Protein AF-A0A9P1FLP4-F1 (afdb_monomer)

Secondary structure (DSSP, 8-state):
-HHHHHHHHHHHHHHHHHHHHHHHHHHHHHH-TT--HHHHHHHHHHHHHHHHHHHHHHHHHHTS-HHHHHHHHHHHHHHHHHHHHHHHHHHHHHHHHHHHHHHHHTT-TTTHHHHHHHHHHHHHHHHHHHHHHHHHHHHHHHHHHHHHHHHHHHHHHHHHHHHHHHHHHHHHHHHHHHHHHHHHHHHHHHHHHHHHHHHHHHHHHHHHHHHHHHHHHHHT--

Structure (mmCIF, N/CA/C/O backbone):
data_AF-A0A9P1FLP4-F1
#
_entry.id   AF-A0A9P1FLP4-F1
#
loop_
_atom_site.group_PDB
_atom_site.id
_atom_site.type_symbol
_atom_site.label_atom_id
_atom_site.label_alt_id
_atom_site.label_comp_id
_atom_site.label_asym_id
_atom_site.label_entity_id
_atom_site.label_seq_id
_atom_site.pdbx_PDB_ins_code
_atom_site.Cartn_x
_atom_site.Cartn_y
_atom_site.Cartn_z
_atom_site.occupancy
_atom_site.B_iso_or_equiv
_atom_site.auth_seq_id
_atom_site.auth_comp_id
_atom_site.auth_asym_id
_atom_site.auth_atom_id
_atom_site.pdbx_PDB_model_num
ATOM 1 N N . MET A 1 1 ? -10.610 -0.681 -23.538 1.00 44.62 1 MET A N 1
ATOM 2 C CA . MET A 1 1 ? -11.272 0.280 -22.621 1.00 44.62 1 MET A CA 1
ATOM 3 C C . MET A 1 1 ? -12.587 -0.257 -22.039 1.00 44.62 1 MET A C 1
ATOM 5 O O . MET A 1 1 ? -12.836 0.008 -20.876 1.00 44.62 1 MET A O 1
ATOM 9 N N . SER A 1 2 ? -13.381 -1.063 -22.765 1.00 52.75 2 SER A N 1
ATOM 10 C CA . SER A 1 2 ? -14.626 -1.670 -22.235 1.00 52.75 2 SER A CA 1
ATOM 11 C C . SER A 1 2 ? -14.418 -2.663 -21.078 1.00 52.75 2 SER A C 1
ATOM 13 O O . SER A 1 2 ? -15.186 -2.650 -20.126 1.00 52.75 2 SER A O 1
ATOM 15 N N . HIS A 1 3 ? -13.367 -3.491 -21.120 1.00 53.47 3 HIS A N 1
ATOM 16 C CA . HIS A 1 3 ? -13.130 -4.519 -20.094 1.00 53.47 3 HIS A CA 1
ATOM 17 C C . HIS A 1 3 ? -12.859 -3.953 -18.693 1.00 53.47 3 HIS A C 1
ATOM 19 O O . HIS A 1 3 ? -13.308 -4.535 -17.717 1.00 53.47 3 HIS A O 1
ATOM 25 N N . ALA A 1 4 ? -12.185 -2.802 -18.582 1.00 56.09 4 ALA A N 1
ATOM 26 C CA . ALA A 1 4 ? -11.942 -2.161 -17.288 1.00 56.09 4 ALA A CA 1
ATOM 27 C C . ALA A 1 4 ? -13.245 -1.650 -16.654 1.00 56.09 4 ALA A C 1
ATOM 29 O O . ALA A 1 4 ? -13.430 -1.765 -15.453 1.00 56.09 4 ALA A O 1
ATOM 30 N N . ASN A 1 5 ? -14.175 -1.145 -17.467 1.00 60.00 5 ASN A N 1
ATOM 31 C CA . ASN A 1 5 ? -15.448 -0.615 -16.985 1.00 60.00 5 ASN A CA 1
ATOM 32 C C . ASN A 1 5 ? -16.400 -1.730 -16.514 1.00 60.00 5 ASN A C 1
ATOM 34 O O . ASN A 1 5 ? -17.122 -1.556 -15.539 1.00 60.00 5 ASN A O 1
ATOM 38 N N . VAL A 1 6 ? -16.369 -2.884 -17.192 1.00 63.03 6 VAL A N 1
ATOM 39 C CA . VAL A 1 6 ? -17.110 -4.088 -16.779 1.00 63.03 6 VAL A CA 1
ATOM 40 C C . VAL A 1 6 ? -16.552 -4.627 -15.460 1.00 63.03 6 VAL A C 1
ATOM 42 O O . VAL A 1 6 ? -17.317 -4.851 -14.531 1.00 63.03 6 VAL A O 1
ATOM 45 N N . ASN A 1 7 ? -15.226 -4.712 -15.334 1.00 69.06 7 ASN A N 1
ATOM 46 C CA . ASN A 1 7 ? -14.574 -5.235 -14.131 1.00 69.06 7 ASN A CA 1
ATOM 47 C C . ASN A 1 7 ? -14.796 -4.331 -12.898 1.00 69.06 7 ASN A C 1
ATOM 49 O O . ASN A 1 7 ? -15.090 -4.813 -11.810 1.00 69.06 7 ASN A O 1
ATOM 53 N N . VAL A 1 8 ? -14.751 -3.003 -13.076 1.00 69.00 8 VAL A N 1
ATOM 54 C CA . VAL A 1 8 ? -15.059 -2.043 -11.996 1.00 69.00 8 VAL A CA 1
ATOM 55 C C . VAL A 1 8 ? -16.532 -2.128 -11.571 1.00 69.00 8 VAL A C 1
ATOM 57 O O . VAL A 1 8 ? -16.848 -1.961 -10.396 1.00 69.00 8 VAL A O 1
ATOM 60 N N . SER A 1 9 ? -17.445 -2.422 -12.501 1.00 77.06 9 SER A N 1
ATOM 61 C CA . SER A 1 9 ? -18.864 -2.600 -12.176 1.00 77.06 9 SER A CA 1
ATOM 62 C C . SER A 1 9 ? -19.150 -3.910 -11.434 1.00 77.06 9 SER A C 1
ATOM 64 O O . SER A 1 9 ? -20.035 -3.919 -10.581 1.00 77.06 9 SER A O 1
ATOM 66 N N . GLU A 1 10 ? -18.440 -4.996 -11.749 1.00 82.38 10 GLU A N 1
ATOM 67 C CA . GLU A 1 10 ? -18.558 -6.281 -11.042 1.00 82.38 10 GLU A CA 1
ATOM 68 C C . GLU A 1 10 ? -18.033 -6.168 -9.607 1.00 82.38 10 GLU A C 1
ATOM 70 O O . GLU A 1 10 ? -18.733 -6.535 -8.665 1.00 82.38 10 GLU A O 1
ATOM 75 N N . LEU A 1 11 ? -16.863 -5.548 -9.432 1.00 84.31 11 LEU A N 1
ATOM 76 C CA . LEU A 1 11 ? -16.261 -5.338 -8.116 1.00 84.31 11 LEU A CA 1
ATOM 77 C C . LEU A 1 11 ? -17.106 -4.406 -7.230 1.00 84.31 11 LEU A C 1
ATOM 79 O O . LEU A 1 11 ? -17.273 -4.644 -6.036 1.00 84.31 11 LEU A O 1
ATOM 83 N N . PHE A 1 12 ? -17.696 -3.358 -7.815 1.00 86.12 12 PHE A N 1
ATOM 84 C CA . PHE A 1 12 ? -18.635 -2.497 -7.095 1.00 86.12 12 PHE A CA 1
ATOM 85 C C . PHE A 1 12 ? -19.871 -3.274 -6.617 1.00 86.12 12 PHE A C 1
ATOM 87 O O . PHE A 1 12 ? -20.310 -3.076 -5.486 1.00 86.12 12 PHE A O 1
ATOM 94 N N . ALA A 1 13 ? -20.422 -4.159 -7.453 1.00 87.25 13 ALA A N 1
ATOM 95 C CA . ALA A 1 13 ? -21.591 -4.963 -7.100 1.00 87.25 13 ALA A CA 1
ATOM 96 C C . ALA A 1 13 ? -21.288 -5.976 -5.982 1.00 87.25 13 ALA A C 1
ATOM 98 O O . ALA A 1 13 ? -22.135 -6.207 -5.119 1.00 87.25 13 ALA A O 1
ATOM 99 N N . GLU A 1 14 ? -20.079 -6.541 -5.960 1.00 91.25 14 GLU A N 1
ATOM 100 C CA . GLU A 1 14 ? -19.619 -7.422 -4.882 1.00 91.25 14 GLU A CA 1
ATOM 101 C C . GLU A 1 14 ? -19.523 -6.668 -3.547 1.00 91.25 14 GLU A C 1
ATOM 103 O O . GLU A 1 14 ? -20.105 -7.099 -2.549 1.00 91.25 14 GLU A O 1
ATOM 108 N N . TYR A 1 15 ? -18.907 -5.479 -3.539 1.00 90.56 15 TYR A N 1
ATOM 109 C CA . TYR A 1 15 ? -18.860 -4.634 -2.341 1.00 90.56 15 TYR A CA 1
ATOM 110 C C . TYR A 1 15 ? -20.240 -4.125 -1.898 1.00 90.56 15 TYR A C 1
ATOM 112 O O . TYR A 1 15 ? -20.476 -3.967 -0.700 1.00 90.56 15 TYR A O 1
ATOM 120 N N . GLU A 1 16 ? -21.161 -3.875 -2.833 1.00 91.06 16 GLU A N 1
ATOM 121 C CA . GLU A 1 16 ? -22.552 -3.509 -2.534 1.00 91.06 16 GLU A CA 1
ATOM 122 C C . GLU A 1 16 ? -23.279 -4.671 -1.834 1.00 91.06 16 GLU A C 1
ATOM 124 O O . GLU A 1 16 ? -23.939 -4.465 -0.812 1.00 91.06 16 GLU A O 1
ATOM 129 N N . ALA A 1 17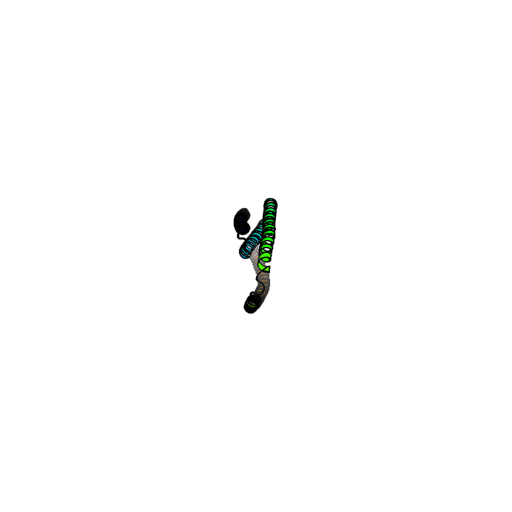 ? -23.104 -5.905 -2.317 1.00 92.62 17 ALA A N 1
ATOM 130 C CA . ALA A 1 17 ? -23.665 -7.098 -1.684 1.00 92.62 17 ALA A CA 1
ATOM 131 C C . ALA A 1 17 ? -23.093 -7.328 -0.274 1.00 92.62 17 ALA A C 1
ATOM 133 O O . ALA A 1 17 ? -23.851 -7.564 0.673 1.00 92.62 17 ALA A O 1
ATOM 134 N N . ASP A 1 18 ? -21.775 -7.192 -0.112 1.00 92.50 18 ASP A N 1
ATOM 135 C CA . ASP A 1 18 ? -21.118 -7.308 1.190 1.00 92.50 18 ASP A CA 1
ATOM 136 C C . ASP A 1 18 ? -21.566 -6.220 2.168 1.00 92.50 18 ASP A C 1
ATOM 138 O O . ASP A 1 18 ? -21.831 -6.504 3.337 1.00 92.50 18 ASP A O 1
ATOM 142 N N . PHE A 1 19 ? -21.725 -4.982 1.696 1.00 94.00 19 PHE A N 1
ATOM 143 C CA . PHE A 1 19 ? -22.261 -3.888 2.498 1.00 94.00 19 PHE A CA 1
ATOM 144 C C . PHE A 1 19 ? -23.661 -4.206 3.034 1.00 94.00 19 PHE A C 1
ATOM 146 O O . PHE A 1 19 ? -23.919 -4.035 4.228 1.00 94.00 19 PHE A O 1
ATOM 153 N N . HIS A 1 20 ? -24.558 -4.700 2.177 1.00 93.38 20 HIS A N 1
ATOM 154 C CA . HIS A 1 20 ? -25.910 -5.079 2.585 1.00 93.38 20 HIS A CA 1
ATOM 155 C C . HIS A 1 20 ? -25.916 -6.238 3.584 1.00 93.38 20 HIS A C 1
ATOM 157 O O . HIS A 1 20 ? -26.671 -6.193 4.558 1.00 93.38 20 HIS A O 1
ATOM 163 N N . ARG A 1 21 ? -25.049 -7.238 3.393 1.00 95.12 21 ARG A N 1
ATOM 164 C CA . ARG A 1 21 ? -24.880 -8.346 4.339 1.00 95.12 21 ARG A CA 1
ATOM 165 C C . ARG A 1 21 ? -24.408 -7.848 5.707 1.00 95.12 21 ARG A C 1
ATOM 167 O O . ARG A 1 21 ? -25.014 -8.184 6.720 1.00 95.12 21 ARG A O 1
ATOM 174 N N . LEU A 1 22 ? -23.373 -7.009 5.739 1.00 92.44 22 LEU A N 1
ATOM 175 C CA . LEU A 1 22 ? -22.824 -6.447 6.977 1.00 92.44 22 LEU A CA 1
ATOM 176 C C . LEU A 1 22 ? -23.832 -5.555 7.710 1.00 92.44 22 LEU A C 1
ATOM 178 O O . LEU A 1 22 ? -23.888 -5.574 8.940 1.00 92.44 22 LEU A O 1
ATOM 182 N N . LEU A 1 23 ? -24.652 -4.800 6.973 1.00 92.25 23 LEU A N 1
ATOM 183 C CA . LEU A 1 23 ? -25.749 -4.023 7.552 1.00 92.25 23 LEU A CA 1
ATOM 184 C C . LEU A 1 23 ? -26.833 -4.914 8.159 1.00 92.25 23 LEU A C 1
ATOM 186 O O . LEU A 1 23 ? -27.275 -4.632 9.267 1.00 92.25 23 LEU A O 1
ATOM 190 N N . ALA A 1 24 ? -27.235 -5.986 7.472 1.00 93.06 24 ALA A N 1
ATOM 191 C CA . ALA A 1 24 ? -28.237 -6.917 7.985 1.00 93.06 24 ALA A CA 1
ATOM 192 C C . ALA A 1 24 ? -27.763 -7.606 9.274 1.00 93.06 24 ALA A C 1
ATOM 194 O O . ALA A 1 24 ? -28.508 -7.677 10.248 1.00 93.06 24 ALA A O 1
ATOM 195 N N . GLU A 1 25 ? -26.501 -8.038 9.313 1.00 90.50 25 GLU A N 1
ATOM 196 C CA . GLU A 1 25 ? -25.886 -8.602 10.518 1.00 90.50 25 GLU A CA 1
ATOM 197 C C . GLU A 1 25 ? -25.810 -7.566 11.654 1.00 90.50 25 GLU A C 1
ATOM 199 O O . GLU A 1 25 ? -26.093 -7.882 12.809 1.00 90.50 25 GLU A O 1
ATOM 204 N N . ALA A 1 26 ? -25.451 -6.312 11.351 1.00 89.12 26 ALA A N 1
ATOM 205 C CA . ALA A 1 26 ? -25.449 -5.238 12.344 1.00 89.12 26 ALA A CA 1
ATOM 206 C C . ALA A 1 26 ? -26.859 -4.970 12.896 1.00 89.12 26 ALA A C 1
ATOM 208 O O . ALA A 1 26 ? -27.018 -4.828 14.108 1.00 89.12 26 ALA A O 1
ATOM 209 N N . ASP A 1 27 ? -27.870 -4.940 12.029 1.00 88.88 27 ASP A N 1
ATOM 210 C CA . ASP A 1 27 ? -29.269 -4.749 12.406 1.00 88.88 27 ASP A CA 1
ATOM 211 C C . ASP A 1 27 ? -29.784 -5.911 13.268 1.00 88.88 27 ASP A C 1
ATOM 213 O O . ASP A 1 27 ? -30.488 -5.669 14.246 1.00 88.88 27 ASP A O 1
ATOM 217 N N . GLU A 1 28 ? -29.383 -7.155 12.989 1.00 89.50 28 GLU A N 1
ATOM 218 C CA . GLU A 1 28 ? -29.707 -8.320 13.823 1.00 89.50 28 GLU A CA 1
ATOM 219 C C . GLU A 1 28 ? -29.150 -8.163 15.248 1.00 89.50 28 GLU A C 1
ATOM 221 O O . GLU A 1 28 ? -29.873 -8.341 16.234 1.00 89.50 28 GLU A O 1
ATOM 226 N N . PHE A 1 29 ? -27.889 -7.737 15.381 1.00 85.88 29 PHE A N 1
ATOM 227 C CA . PHE A 1 29 ? -27.287 -7.469 16.690 1.00 85.88 29 PHE A CA 1
ATOM 228 C C . PHE A 1 29 ? -27.913 -6.265 17.411 1.00 85.88 29 PHE A C 1
ATOM 230 O O . PHE A 1 29 ? -27.927 -6.245 18.643 1.00 85.88 29 PHE A O 1
ATOM 237 N N . LEU A 1 30 ? -28.430 -5.275 16.676 1.00 84.12 30 LEU A N 1
ATOM 238 C CA . LEU A 1 30 ? -29.123 -4.108 17.238 1.00 84.12 30 LEU A CA 1
ATOM 239 C C . LEU A 1 30 ? -30.583 -4.395 17.617 1.00 84.12 30 LEU A C 1
ATOM 241 O O . LEU A 1 30 ? -31.104 -3.766 18.541 1.00 84.12 30 LEU A O 1
ATOM 245 N N . ALA A 1 31 ? -31.240 -5.322 16.918 1.00 82.81 31 ALA A N 1
ATOM 246 C CA . ALA A 1 31 ? -32.619 -5.737 17.166 1.00 82.81 31 ALA A CA 1
ATOM 247 C C . ALA A 1 31 ? -32.736 -6.786 18.281 1.00 82.81 31 ALA A C 1
ATOM 249 O O . ALA A 1 31 ? -33.813 -6.948 18.860 1.00 82.81 31 ALA A O 1
ATOM 250 N N . ALA A 1 32 ? -31.648 -7.491 18.602 1.00 77.69 32 ALA A N 1
ATOM 251 C CA . ALA A 1 32 ? -31.623 -8.471 19.676 1.00 77.69 32 ALA A CA 1
ATOM 252 C C . ALA A 1 32 ? -32.083 -7.849 21.012 1.00 77.69 32 ALA A C 1
ATOM 254 O O . ALA A 1 32 ? -31.444 -6.958 21.566 1.00 77.69 32 ALA A O 1
ATOM 255 N N . SER A 1 33 ? -33.188 -8.366 21.561 1.00 58.72 33 SER A N 1
ATOM 256 C CA . SER A 1 33 ? -33.796 -7.900 22.822 1.00 58.72 33 SER A CA 1
ATOM 257 C C . SER A 1 33 ? -32.865 -8.026 24.038 1.00 58.72 33 SER A C 1
ATOM 259 O O . SER A 1 33 ? -33.028 -7.290 25.007 1.00 58.72 33 SER A O 1
ATOM 261 N N . CYS A 1 34 ? -31.878 -8.924 23.981 1.00 57.19 34 CYS A N 1
ATOM 262 C CA . CYS A 1 34 ? -30.837 -9.111 24.992 1.00 57.19 34 CYS A CA 1
ATOM 263 C C . CYS A 1 34 ? -29.556 -8.342 24.627 1.00 57.19 34 CYS A C 1
ATOM 265 O O . CYS A 1 34 ? -28.458 -8.891 24.738 1.00 57.19 34 CYS A O 1
ATOM 267 N N . ALA A 1 35 ? -29.678 -7.103 24.139 1.00 62.69 35 ALA A N 1
ATOM 268 C CA . ALA A 1 35 ? -28.542 -6.275 23.744 1.00 62.69 35 ALA A CA 1
ATOM 269 C C . ALA A 1 35 ? -27.602 -6.035 24.940 1.00 62.69 35 ALA A C 1
ATOM 271 O O . ALA A 1 35 ? -27.734 -5.077 25.688 1.00 62.69 35 ALA A O 1
ATOM 272 N N . SER A 1 36 ? -26.648 -6.937 25.142 1.00 73.62 36 SER A N 1
ATOM 273 C CA . SER A 1 36 ? -25.562 -6.770 26.095 1.00 73.62 36 SER A CA 1
ATOM 274 C C . SER A 1 36 ? -24.496 -5.856 25.494 1.00 73.62 36 SER A C 1
ATOM 276 O O . SER A 1 36 ? -24.406 -5.700 24.271 1.00 73.62 36 SER A O 1
ATOM 278 N N . ALA A 1 37 ? -23.616 -5.306 26.333 1.00 78.25 37 ALA A N 1
ATOM 279 C CA . ALA A 1 37 ? -22.451 -4.554 25.862 1.00 78.25 37 ALA A CA 1
ATOM 280 C C . ALA A 1 37 ? -21.625 -5.343 24.818 1.00 78.25 37 ALA A C 1
ATOM 282 O O . ALA A 1 37 ? -21.092 -4.765 23.870 1.00 78.25 37 ALA A O 1
ATOM 283 N N . ALA A 1 38 ? -21.589 -6.678 24.925 1.00 80.31 38 ALA A N 1
ATOM 284 C CA . ALA A 1 38 ? -20.930 -7.552 23.958 1.00 80.31 38 ALA A CA 1
ATOM 285 C C . ALA A 1 38 ? -21.657 -7.619 22.599 1.00 80.31 38 ALA A C 1
ATOM 287 O O . ALA A 1 38 ? -20.995 -7.628 21.561 1.00 80.31 38 ALA A O 1
ATOM 288 N N . ALA A 1 39 ? -22.995 -7.643 22.578 1.00 82.06 39 ALA A N 1
ATOM 289 C CA . ALA A 1 39 ? -23.778 -7.599 21.337 1.00 82.06 39 ALA A CA 1
ATOM 290 C C . ALA A 1 39 ? -23.620 -6.245 20.625 1.00 82.06 39 ALA A C 1
ATOM 292 O O . ALA A 1 39 ? -23.367 -6.203 19.422 1.00 82.06 39 ALA A O 1
ATOM 293 N N . LEU A 1 40 ? -23.637 -5.146 21.386 1.00 85.00 40 LEU A N 1
ATOM 294 C CA . LEU A 1 40 ? -23.373 -3.803 20.860 1.00 85.00 40 LEU A CA 1
ATOM 295 C C . LEU A 1 40 ? -21.942 -3.662 20.324 1.00 85.00 40 LEU A C 1
ATOM 297 O O . LEU A 1 40 ? -21.735 -2.998 19.312 1.00 85.00 40 LEU A O 1
ATOM 301 N N . GLY A 1 41 ? -20.960 -4.309 20.959 1.00 85.50 41 GLY A N 1
ATOM 302 C CA . GLY A 1 41 ? -19.587 -4.380 20.454 1.00 85.50 41 GLY A CA 1
ATOM 303 C C . GLY A 1 41 ? -19.463 -5.173 19.147 1.00 85.50 41 GLY A C 1
ATOM 304 O O . GLY A 1 41 ? -18.679 -4.799 18.277 1.00 85.50 41 GLY A O 1
ATOM 305 N N . LYS A 1 42 ? -20.253 -6.240 18.966 1.00 87.94 42 LYS A N 1
ATOM 306 C CA . LYS A 1 42 ? -20.325 -6.976 17.690 1.00 87.94 42 LYS A CA 1
ATOM 307 C C . LYS A 1 42 ? -20.970 -6.131 16.589 1.00 87.94 42 LYS A C 1
ATOM 309 O O . LYS A 1 42 ? -20.415 -6.078 15.495 1.00 87.94 42 LYS A O 1
ATOM 314 N N . ALA A 1 43 ? -22.062 -5.425 16.889 1.00 89.38 43 ALA A N 1
ATOM 315 C CA . ALA A 1 43 ? -22.689 -4.485 15.957 1.00 89.38 43 ALA A CA 1
ATOM 316 C C . ALA A 1 43 ? -21.708 -3.384 15.512 1.00 89.38 43 ALA A C 1
ATOM 318 O O . ALA A 1 43 ? -21.613 -3.071 14.330 1.00 89.38 43 ALA A O 1
ATOM 319 N N . ASP A 1 44 ? -20.915 -2.847 16.443 1.00 90.25 44 ASP A N 1
ATOM 320 C CA . ASP A 1 44 ? -19.909 -1.809 16.177 1.00 90.25 44 ASP A CA 1
ATOM 321 C C . ASP A 1 44 ? -18.818 -2.273 15.195 1.00 90.25 44 ASP A C 1
ATOM 323 O O . ASP A 1 44 ? -18.446 -1.547 14.268 1.00 90.25 44 ASP A O 1
ATOM 327 N N . ARG A 1 45 ? -18.360 -3.525 15.341 1.00 92.31 45 ARG A N 1
ATOM 328 C CA . ARG A 1 45 ? -17.416 -4.154 14.403 1.00 92.31 45 ARG A CA 1
ATOM 329 C C . ARG A 1 45 ? -18.020 -4.274 13.004 1.00 92.31 45 ARG A C 1
ATOM 331 O O . ARG A 1 45 ? -17.407 -3.800 12.053 1.00 92.31 45 ARG A O 1
ATOM 338 N N . ARG A 1 46 ? -19.250 -4.793 12.885 1.00 92.19 46 ARG A N 1
ATOM 339 C CA . ARG A 1 46 ? -19.948 -4.928 11.590 1.00 92.19 46 ARG A CA 1
ATOM 340 C C . ARG A 1 46 ? -20.207 -3.578 10.919 1.00 92.19 46 ARG A C 1
ATOM 342 O O . ARG A 1 46 ? -20.000 -3.446 9.718 1.00 92.19 46 ARG A O 1
ATOM 349 N N . LEU A 1 47 ? -20.558 -2.541 11.684 1.00 92.06 47 LEU A N 1
ATOM 350 C CA . LEU A 1 47 ? -20.700 -1.173 11.163 1.00 92.06 47 LEU A CA 1
ATOM 351 C C . LEU A 1 47 ? -19.365 -0.562 10.717 1.00 92.06 47 LEU A C 1
ATOM 353 O O . LEU A 1 47 ? -19.342 0.282 9.820 1.00 92.06 47 LEU A O 1
ATOM 357 N N . THR A 1 48 ? -18.253 -0.957 11.336 1.00 93.31 48 THR A N 1
ATOM 358 C CA . THR A 1 48 ? -16.909 -0.529 10.921 1.00 93.31 48 THR A CA 1
ATOM 359 C C . THR A 1 48 ? -16.481 -1.225 9.632 1.00 93.31 48 THR A C 1
ATOM 361 O O . THR A 1 48 ? -15.974 -0.561 8.730 1.00 93.31 48 THR A O 1
ATOM 364 N N . GLU A 1 49 ? -16.738 -2.527 9.507 1.00 92.88 49 GLU A N 1
ATOM 365 C CA . GLU A 1 49 ? -16.519 -3.293 8.272 1.00 92.88 49 GLU A CA 1
ATOM 366 C C . GLU A 1 49 ? -17.386 -2.749 7.121 1.00 92.88 49 GLU A C 1
ATOM 368 O O . GLU A 1 49 ? -16.886 -2.529 6.019 1.00 92.88 49 GLU A O 1
ATOM 373 N N . ALA A 1 50 ? -18.652 -2.408 7.387 1.00 92.38 50 ALA A N 1
ATOM 374 C CA . ALA A 1 50 ? -19.532 -1.780 6.401 1.00 92.38 50 ALA A CA 1
ATOM 375 C C . ALA A 1 50 ? -19.002 -0.407 5.935 1.00 92.38 50 ALA A C 1
ATOM 377 O O . ALA A 1 50 ? -19.033 -0.099 4.745 1.00 92.38 50 ALA A O 1
ATOM 378 N N . ASP A 1 51 ? -18.460 0.412 6.845 1.00 92.81 51 ASP A N 1
ATOM 379 C CA . ASP A 1 51 ? -17.816 1.690 6.494 1.00 92.81 51 ASP A CA 1
ATOM 380 C C . ASP A 1 51 ? -16.550 1.486 5.640 1.00 92.81 51 ASP A C 1
ATOM 382 O O . ASP A 1 51 ? -16.265 2.282 4.742 1.00 92.81 51 ASP A O 1
ATOM 386 N N . GLN A 1 52 ? -15.795 0.409 5.877 1.00 92.81 52 GLN A N 1
ATOM 387 C CA . GLN A 1 52 ? -14.651 0.041 5.039 1.00 92.81 52 GLN A CA 1
ATOM 388 C C . GLN A 1 52 ? -15.089 -0.373 3.629 1.00 92.81 52 GLN A C 1
ATOM 390 O O . GLN A 1 52 ? -14.516 0.133 2.664 1.00 92.81 52 GLN A O 1
ATOM 395 N N . ALA A 1 53 ? -16.133 -1.198 3.491 1.00 91.88 53 ALA A N 1
ATOM 396 C CA . ALA A 1 53 ? -16.696 -1.566 2.188 1.00 91.88 53 ALA A CA 1
ATOM 397 C C . ALA A 1 53 ? -17.148 -0.323 1.396 1.00 91.88 53 ALA A C 1
ATOM 399 O O . ALA A 1 53 ? -16.827 -0.167 0.218 1.00 91.88 53 ALA A O 1
ATOM 400 N N . VAL A 1 54 ? -17.793 0.640 2.065 1.00 92.44 54 VAL A N 1
ATOM 401 C CA . VAL A 1 54 ? -18.191 1.920 1.452 1.00 92.44 54 VAL A CA 1
ATOM 402 C C . VAL A 1 54 ? -16.995 2.765 1.008 1.00 92.44 54 VAL A C 1
ATOM 404 O O . VAL A 1 54 ? -17.072 3.448 -0.016 1.00 92.44 54 VAL A O 1
ATOM 407 N N . LYS A 1 55 ? -15.874 2.732 1.738 1.00 92.19 55 LYS A N 1
ATOM 408 C CA . LYS A 1 55 ? -14.637 3.407 1.310 1.00 92.19 55 LYS A CA 1
ATOM 409 C C . LYS A 1 55 ? -14.035 2.761 0.067 1.00 92.19 55 LYS A C 1
ATOM 411 O O . LYS A 1 55 ? -13.603 3.503 -0.810 1.00 92.19 55 LYS A O 1
ATOM 416 N N . GLN A 1 56 ? -14.041 1.431 -0.032 1.00 90.00 56 GLN A N 1
ATOM 417 C CA . GLN A 1 56 ? -13.569 0.738 -1.237 1.00 90.00 56 GLN A CA 1
ATOM 418 C C . GLN A 1 56 ? -14.442 1.078 -2.447 1.00 90.00 56 GLN A C 1
ATOM 420 O O . GLN A 1 56 ? -13.919 1.484 -3.481 1.00 90.00 56 GLN A O 1
ATOM 425 N N . MET A 1 57 ? -15.769 1.080 -2.282 1.00 88.94 57 MET A N 1
ATOM 426 C CA . MET A 1 57 ? -16.692 1.555 -3.320 1.00 88.94 57 MET A CA 1
ATOM 427 C C . MET A 1 57 ? -16.391 2.999 -3.771 1.00 88.94 57 MET A C 1
ATOM 429 O O . MET A 1 57 ? -16.441 3.291 -4.963 1.00 88.94 57 MET A O 1
ATOM 433 N N . ASP A 1 58 ? -16.044 3.915 -2.855 1.00 88.69 58 ASP A N 1
ATOM 434 C CA . ASP A 1 58 ? -15.669 5.301 -3.201 1.00 88.69 58 ASP A CA 1
ATOM 435 C C . ASP A 1 58 ? -14.382 5.378 -4.037 1.00 88.69 58 ASP A C 1
ATOM 437 O O . ASP A 1 58 ? -14.288 6.227 -4.924 1.00 88.69 58 ASP A O 1
ATOM 441 N N . LEU A 1 59 ? -13.407 4.500 -3.780 1.00 88.88 59 LEU A N 1
ATOM 442 C CA . LEU A 1 59 ? -12.164 4.423 -4.554 1.00 88.88 59 LEU A CA 1
ATOM 443 C C . LEU A 1 59 ? -12.419 3.905 -5.972 1.00 88.88 59 LEU A C 1
ATOM 445 O O . LEU A 1 59 ? -11.972 4.537 -6.930 1.00 88.88 59 LEU A O 1
ATOM 449 N N . GLU A 1 60 ? -13.207 2.840 -6.112 1.00 86.44 60 GLU A N 1
ATOM 450 C CA . GLU A 1 60 ? -13.580 2.280 -7.417 1.00 86.44 60 GLU A CA 1
ATOM 451 C C . GLU A 1 60 ? -14.373 3.287 -8.261 1.00 86.44 60 GLU A C 1
ATOM 453 O O . GLU A 1 60 ? -14.098 3.508 -9.442 1.00 86.44 60 GLU A O 1
ATOM 458 N N . VAL A 1 61 ? -15.305 4.015 -7.638 1.00 86.25 61 VAL A N 1
ATOM 459 C CA . VAL A 1 61 ? -16.113 5.031 -8.327 1.00 86.25 61 VAL A CA 1
ATOM 460 C C . VAL A 1 61 ? -15.284 6.229 -8.809 1.00 86.25 61 VAL A C 1
ATOM 462 O O . VAL A 1 61 ? -15.653 6.884 -9.789 1.00 86.25 61 VAL A O 1
ATOM 465 N N . ARG A 1 62 ? -14.136 6.522 -8.185 1.00 84.19 62 ARG A N 1
ATOM 466 C CA . ARG A 1 62 ? -13.216 7.569 -8.670 1.00 84.19 62 ARG A CA 1
ATOM 467 C C . ARG A 1 62 ? -12.493 7.175 -9.954 1.00 84.19 62 ARG A C 1
ATOM 469 O O . ARG A 1 62 ? -12.142 8.075 -10.716 1.00 84.19 62 ARG A O 1
ATOM 476 N N . ALA A 1 63 ? -12.301 5.880 -10.203 1.00 82.75 63 ALA A N 1
ATOM 477 C CA . ALA A 1 63 ? -11.671 5.369 -11.419 1.00 82.75 63 ALA A CA 1
ATOM 478 C C . ALA A 1 63 ? -12.605 5.409 -12.648 1.00 82.75 63 ALA A C 1
ATOM 480 O O . ALA A 1 63 ? -12.146 5.240 -13.779 1.00 82.75 63 ALA A O 1
ATOM 481 N N . LEU A 1 64 ? -13.905 5.663 -12.446 1.00 81.62 64 LEU A N 1
ATOM 482 C CA . LEU A 1 64 ? -14.920 5.656 -13.499 1.00 81.62 64 LEU A CA 1
ATOM 483 C C . LEU A 1 64 ? -15.051 6.991 -14.266 1.00 81.62 64 LEU A C 1
ATOM 485 O O . LEU A 1 64 ? -14.776 8.071 -13.724 1.00 81.62 64 LEU A O 1
ATOM 489 N N . PRO A 1 65 ? -15.566 6.946 -15.514 1.00 81.56 65 PRO A N 1
ATOM 490 C CA . PRO A 1 65 ? -15.952 8.133 -16.276 1.00 81.56 65 PRO A CA 1
ATOM 491 C C . PRO A 1 65 ? -17.003 8.996 -15.545 1.00 81.56 65 PRO A C 1
ATOM 493 O O . PRO A 1 65 ? -17.824 8.469 -14.787 1.00 81.56 65 PRO A O 1
ATOM 496 N N . PRO A 1 66 ? -17.043 10.320 -15.796 1.00 79.31 66 PRO A N 1
ATOM 497 C CA . PRO A 1 66 ? -17.863 11.272 -15.038 1.00 79.31 66 PRO A CA 1
ATOM 498 C C . PRO A 1 66 ? -19.370 10.969 -15.045 1.00 79.31 66 PRO A C 1
ATOM 500 O O . PRO A 1 66 ? -20.031 11.222 -14.039 1.00 79.31 66 PRO A O 1
ATOM 503 N N . GLU A 1 67 ? -19.903 10.397 -16.128 1.00 77.19 67 GLU A N 1
ATOM 504 C CA . GLU A 1 67 ? -21.332 10.068 -16.259 1.00 77.19 67 GLU A CA 1
ATOM 505 C C . GLU A 1 67 ? -21.770 8.903 -15.355 1.00 77.19 67 GLU A C 1
ATOM 507 O O . GLU A 1 67 ? -22.806 8.979 -14.695 1.00 77.19 67 GLU A O 1
ATOM 512 N N . ALA A 1 68 ? -20.966 7.836 -15.272 1.00 77.00 68 ALA A N 1
ATOM 513 C CA . ALA A 1 68 ? -21.225 6.705 -14.375 1.00 77.00 68 ALA A CA 1
ATOM 514 C C . ALA A 1 68 ? -20.958 7.081 -12.908 1.00 77.00 68 ALA A C 1
ATOM 516 O O . ALA A 1 68 ? -21.674 6.658 -11.998 1.00 77.00 68 ALA A O 1
ATOM 517 N N . ARG A 1 69 ? -19.959 7.944 -12.687 1.00 83.50 69 ARG A N 1
ATOM 518 C CA . ARG A 1 69 ? -19.541 8.402 -11.363 1.00 83.50 69 ARG A CA 1
ATOM 519 C C . ARG A 1 69 ? -20.637 9.148 -10.605 1.00 83.50 69 ARG A C 1
ATOM 521 O O . ARG A 1 69 ? -20.794 8.909 -9.413 1.00 83.50 69 ARG A O 1
ATOM 528 N N . GLN A 1 70 ? -21.397 10.029 -11.259 1.00 83.62 70 GLN A N 1
ATOM 529 C CA . GLN A 1 70 ? -22.440 10.816 -10.581 1.00 83.62 70 GLN A CA 1
ATOM 530 C C . GLN A 1 70 ? -23.530 9.928 -9.964 1.00 83.62 70 GLN A C 1
ATOM 532 O O . GLN A 1 70 ? -23.848 10.079 -8.786 1.00 83.62 70 GLN A O 1
ATOM 537 N N . LYS A 1 71 ? -24.027 8.940 -10.720 1.00 83.81 71 LYS A N 1
ATOM 538 C CA . LYS A 1 71 ? -25.068 8.011 -10.248 1.00 83.81 71 LYS A CA 1
ATOM 539 C C . LYS A 1 71 ? -24.593 7.159 -9.068 1.00 83.81 71 LYS A C 1
ATOM 541 O O . LYS A 1 71 ? -25.325 6.966 -8.101 1.00 83.81 71 LYS A O 1
ATOM 546 N N . LEU A 1 72 ? -23.359 6.657 -9.125 1.00 84.81 72 LEU A N 1
ATOM 547 C CA . LEU A 1 72 ? -22.805 5.815 -8.060 1.00 84.81 72 LEU A CA 1
ATOM 548 C C . LEU A 1 72 ? -22.401 6.627 -6.819 1.00 84.81 72 LEU A C 1
ATOM 550 O O . LEU A 1 72 ? -22.537 6.142 -5.698 1.00 84.81 72 LEU A O 1
ATOM 554 N N . GLN A 1 73 ? -21.989 7.888 -6.981 1.00 87.44 73 GLN A N 1
ATOM 555 C CA . GLN A 1 73 ? -21.728 8.785 -5.851 1.00 87.44 73 GLN A CA 1
ATOM 556 C C . GLN A 1 73 ? -22.988 9.099 -5.037 1.00 87.44 73 GLN A C 1
ATOM 558 O O . GLN A 1 73 ? -22.902 9.223 -3.814 1.00 87.44 73 GLN A O 1
ATOM 563 N N . GLU A 1 74 ? -24.152 9.220 -5.675 1.00 88.44 74 GLU A N 1
ATOM 564 C CA . GLU A 1 74 ? -25.426 9.376 -4.962 1.00 88.44 74 GLU A CA 1
ATOM 565 C C . GLU A 1 74 ? -25.757 8.135 -4.126 1.00 88.44 74 GLU A C 1
ATOM 567 O O . GLU A 1 74 ? -26.083 8.267 -2.943 1.00 88.44 74 GLU A O 1
ATOM 572 N N . LYS A 1 75 ? -25.559 6.931 -4.681 1.00 87.81 75 LYS A N 1
ATOM 573 C CA . LYS A 1 75 ? -25.705 5.673 -3.930 1.00 87.81 75 LYS A CA 1
ATOM 574 C C . LYS A 1 75 ? -24.759 5.597 -2.729 1.00 87.81 75 LYS A C 1
ATOM 576 O O . LYS A 1 75 ? -25.204 5.324 -1.617 1.00 87.81 75 LYS A O 1
ATOM 581 N N . ILE A 1 76 ? -23.477 5.926 -2.915 1.00 90.81 76 ILE A N 1
ATOM 582 C CA . ILE A 1 76 ? -22.478 5.940 -1.831 1.00 90.81 76 ILE A CA 1
ATOM 583 C C . ILE A 1 76 ? -22.882 6.906 -0.711 1.00 90.81 76 ILE A C 1
ATOM 585 O O . ILE A 1 76 ? -22.707 6.594 0.468 1.00 90.81 76 ILE A O 1
ATOM 589 N N . LYS A 1 77 ? -23.443 8.077 -1.040 1.00 91.31 77 LYS A N 1
ATOM 590 C CA . LYS A 1 77 ? -23.969 9.004 -0.024 1.00 91.31 77 LYS A CA 1
ATOM 591 C C . LYS A 1 77 ? -25.117 8.374 0.772 1.00 91.31 77 LYS A C 1
ATOM 593 O O . LYS A 1 77 ? -25.129 8.508 1.995 1.00 91.31 77 LYS A O 1
ATOM 598 N N . GLY A 1 78 ? -26.027 7.657 0.110 1.00 90.88 78 GLY A N 1
ATOM 599 C CA . GLY A 1 78 ? -27.098 6.897 0.765 1.00 90.88 78 GLY A CA 1
ATOM 600 C C . GLY A 1 78 ? -26.572 5.798 1.696 1.00 90.88 78 GLY A C 1
ATOM 601 O O . GLY A 1 78 ? -27.036 5.666 2.831 1.00 90.88 78 GLY A O 1
ATOM 602 N N . PHE A 1 79 ? -25.537 5.069 1.276 1.00 91.19 79 PHE A N 1
ATOM 603 C CA . PHE A 1 79 ? -24.885 4.051 2.105 1.00 91.19 79 PHE A CA 1
ATOM 604 C C . PHE A 1 79 ? -24.203 4.652 3.340 1.00 91.19 79 PHE A C 1
ATOM 606 O O . PHE A 1 79 ? -24.423 4.179 4.455 1.00 91.19 79 PHE A O 1
ATOM 613 N N . LYS A 1 80 ? -23.466 5.762 3.183 1.00 91.50 80 LYS A N 1
ATOM 614 C CA . LYS A 1 80 ? -22.876 6.505 4.315 1.00 91.50 80 LYS A CA 1
ATOM 615 C C . LYS A 1 80 ? -23.943 6.994 5.298 1.00 91.50 80 LYS A C 1
ATOM 617 O O . LYS A 1 80 ? -23.757 6.886 6.510 1.00 91.50 80 LYS A O 1
ATOM 622 N N . ALA A 1 81 ? -25.069 7.501 4.791 1.00 92.50 81 ALA A N 1
ATOM 623 C CA . ALA A 1 81 ? -26.187 7.925 5.628 1.00 92.50 81 ALA A CA 1
ATOM 624 C C . ALA A 1 81 ? -26.779 6.747 6.422 1.00 92.50 81 ALA A C 1
ATOM 626 O O . ALA A 1 81 ? -26.972 6.873 7.631 1.00 92.50 81 ALA A O 1
ATOM 627 N N . SER A 1 82 ? -26.957 5.590 5.779 1.00 90.69 82 SER A N 1
ATOM 628 C CA . SER A 1 82 ? -27.480 4.369 6.411 1.00 90.69 82 SER A CA 1
ATOM 629 C C . SER A 1 82 ? -26.581 3.883 7.559 1.00 90.69 82 SER A C 1
ATOM 631 O O . SER A 1 82 ? -27.063 3.632 8.663 1.00 90.69 82 SER A O 1
ATOM 633 N N . VAL A 1 83 ? -25.256 3.846 7.359 1.00 91.00 83 VAL A N 1
ATOM 634 C CA . VAL A 1 83 ? -24.295 3.506 8.431 1.00 91.00 83 VAL A CA 1
ATOM 635 C C . VAL A 1 83 ? -24.366 4.512 9.582 1.00 91.00 83 VAL A C 1
ATOM 637 O O . VAL A 1 83 ? -24.328 4.130 10.753 1.00 91.00 83 VAL A O 1
ATOM 640 N N . SER A 1 84 ? -24.498 5.805 9.270 1.00 91.31 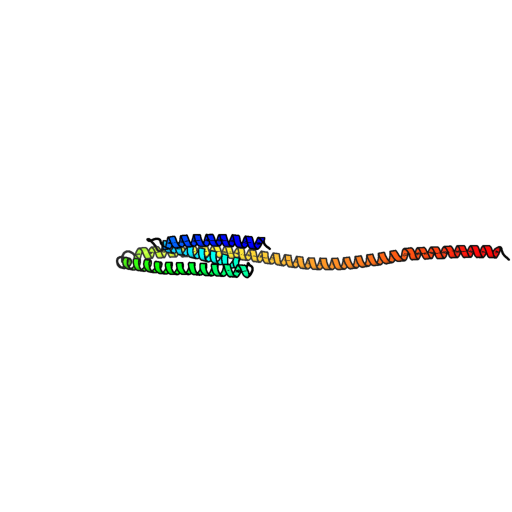84 SER A N 1
ATOM 641 C CA . SER A 1 84 ? -24.586 6.857 10.290 1.00 91.31 84 SER A CA 1
ATOM 642 C C . SER A 1 84 ? -25.851 6.749 11.148 1.00 91.31 84 SER A C 1
ATOM 644 O O . SER A 1 84 ? -25.803 7.002 12.351 1.00 91.31 84 SER A O 1
ATOM 646 N N . GLU A 1 85 ? -26.970 6.333 10.555 1.00 92.56 85 GLU A N 1
ATOM 647 C CA . GLU A 1 85 ? -28.231 6.113 11.258 1.00 92.56 85 GLU A CA 1
ATOM 648 C C . GLU A 1 85 ? -28.122 4.930 12.226 1.00 92.56 85 GLU A C 1
ATOM 650 O O . GLU A 1 85 ? -28.435 5.076 13.410 1.00 92.56 85 GLU A O 1
ATOM 655 N N . ARG A 1 86 ? -27.582 3.792 11.769 1.00 89.00 86 ARG A N 1
ATOM 656 C CA . ARG A 1 86 ? -27.355 2.621 12.634 1.00 89.00 86 ARG A CA 1
ATOM 657 C C . ARG A 1 86 ? -26.392 2.919 13.782 1.00 89.00 86 ARG A C 1
ATOM 659 O O . ARG A 1 86 ? -26.613 2.455 14.899 1.00 89.00 86 ARG A O 1
ATOM 666 N N . ARG A 1 87 ? -25.361 3.744 13.559 1.00 89.88 87 ARG A N 1
ATOM 667 C CA . ARG A 1 87 ? -24.471 4.205 14.643 1.00 89.88 87 ARG A CA 1
ATOM 668 C C . ARG A 1 87 ? -25.231 4.984 15.716 1.00 89.88 87 ARG A C 1
ATOM 670 O O . ARG A 1 87 ? -25.061 4.697 16.898 1.00 89.88 87 ARG A O 1
ATOM 677 N N . LYS A 1 88 ? -26.119 5.902 15.324 1.00 89.69 88 LYS A N 1
ATOM 678 C CA . LYS A 1 88 ? -26.973 6.636 16.277 1.00 89.69 88 LYS A CA 1
ATOM 679 C C . LYS A 1 88 ? -27.910 5.699 17.042 1.00 89.69 88 LYS A C 1
ATOM 681 O O . LYS A 1 88 ? -28.072 5.845 18.251 1.00 89.69 88 LYS A O 1
ATOM 686 N N . GLN A 1 89 ? -28.499 4.715 16.362 1.00 87.12 89 GLN A N 1
ATOM 687 C CA . GLN A 1 89 ? -29.360 3.714 17.000 1.00 87.12 89 GLN A CA 1
ATOM 688 C C . GLN A 1 89 ? -28.587 2.878 18.031 1.00 87.12 89 GLN A C 1
ATOM 690 O O . GLN A 1 89 ? -29.061 2.669 19.148 1.00 87.12 89 GLN A O 1
ATOM 695 N N . LYS A 1 90 ? -27.362 2.466 17.692 1.00 89.12 90 LYS A N 1
ATOM 696 C CA . LYS A 1 90 ? -26.449 1.775 18.605 1.00 89.12 90 LYS A CA 1
ATOM 697 C C . LYS A 1 90 ? -26.101 2.621 19.827 1.00 89.12 90 LYS A C 1
ATOM 699 O O . LYS A 1 90 ? -26.094 2.101 20.938 1.00 89.12 90 LYS A O 1
ATOM 704 N N . GLU A 1 91 ? -25.808 3.907 19.649 1.00 86.44 91 GLU A N 1
ATOM 705 C CA . GLU A 1 91 ? -25.518 4.825 20.760 1.00 86.44 91 GLU A CA 1
ATOM 706 C C . GLU A 1 91 ? -26.716 4.981 21.704 1.00 86.44 91 GLU A C 1
ATOM 708 O O . GLU A 1 91 ? -26.546 4.938 22.925 1.00 86.44 91 GLU A O 1
ATOM 713 N N . ALA A 1 92 ? -27.929 5.082 21.153 1.00 85.31 92 ALA A N 1
ATOM 714 C CA . ALA A 1 92 ? -29.156 5.119 21.943 1.00 85.31 92 ALA A CA 1
ATOM 715 C C . ALA A 1 92 ? -29.338 3.837 22.776 1.00 85.31 92 ALA A C 1
ATOM 717 O O . ALA A 1 92 ? -29.600 3.920 23.977 1.00 85.31 92 ALA A O 1
ATOM 718 N N . ARG A 1 93 ? -29.111 2.661 22.175 1.00 82.69 93 ARG A N 1
ATOM 719 C CA . ARG A 1 93 ? -29.165 1.367 22.879 1.00 82.69 93 ARG A CA 1
ATOM 720 C C . ARG A 1 93 ? -28.068 1.210 23.923 1.00 82.69 93 ARG A C 1
ATOM 722 O O . ARG A 1 93 ? -28.332 0.733 25.019 1.00 82.69 93 ARG A O 1
ATOM 729 N N . ASN A 1 94 ? -26.850 1.659 23.634 1.00 83.50 94 ASN A N 1
ATOM 730 C CA . ASN A 1 94 ? -25.756 1.630 24.601 1.00 83.50 94 ASN A CA 1
ATOM 731 C C . ASN A 1 94 ? -26.089 2.445 25.857 1.00 83.50 94 ASN A C 1
ATOM 733 O O . ASN A 1 94 ? -25.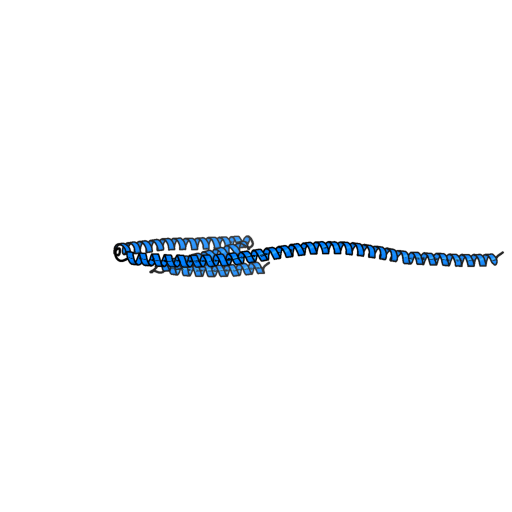824 2.011 26.974 1.00 83.50 94 ASN A O 1
ATOM 737 N N . ARG A 1 95 ? -26.723 3.609 25.680 1.00 81.62 95 ARG A N 1
ATOM 738 C CA . ARG A 1 95 ? -27.178 4.437 26.799 1.00 81.62 95 ARG A CA 1
ATOM 739 C C . ARG A 1 95 ? -28.258 3.738 27.629 1.00 81.62 95 ARG A C 1
ATOM 741 O O . ARG A 1 95 ? -28.214 3.823 28.849 1.00 81.62 95 ARG A O 1
ATOM 748 N N . GLU A 1 96 ? -29.194 3.043 26.990 1.00 79.19 96 GLU A N 1
ATOM 749 C CA . GLU A 1 96 ? -30.242 2.265 27.667 1.00 79.19 96 GLU A CA 1
ATOM 750 C C . GLU A 1 96 ? -29.658 1.120 28.509 1.00 79.19 96 GLU A C 1
ATOM 752 O O . GLU A 1 96 ? -30.001 0.984 29.682 1.00 79.19 96 GLU A O 1
ATOM 757 N N . VAL A 1 97 ? -28.707 0.363 27.954 1.00 77.94 97 VAL A N 1
ATOM 758 C CA . VAL A 1 97 ? -28.020 -0.739 28.651 1.00 77.94 97 VAL A CA 1
ATOM 759 C C . VAL A 1 97 ? -27.244 -0.235 29.869 1.00 77.94 97 VAL A C 1
ATOM 761 O O . VAL A 1 97 ? -27.362 -0.802 30.953 1.00 77.94 97 VAL A O 1
ATOM 764 N N . LEU A 1 98 ? -26.500 0.866 29.724 1.00 73.12 98 LEU A N 1
ATOM 765 C CA . LEU A 1 98 ? -25.738 1.465 30.825 1.00 73.12 98 LEU A CA 1
ATOM 766 C C . LEU A 1 98 ? -26.640 2.019 31.942 1.00 73.12 98 LEU A C 1
ATOM 768 O O . LEU A 1 98 ? -26.290 1.933 33.117 1.00 73.12 98 LEU A O 1
ATOM 772 N N . LEU A 1 99 ? -27.802 2.583 31.598 1.00 74.31 99 LEU A N 1
ATOM 773 C CA . LEU A 1 99 ? -28.764 3.096 32.583 1.00 74.31 99 LEU A CA 1
ATOM 774 C C . LEU A 1 99 ? -29.528 1.969 33.300 1.00 74.31 99 LEU A C 1
ATOM 776 O O . LEU A 1 99 ? -29.843 2.107 34.485 1.00 74.31 99 LEU A O 1
ATOM 780 N N . GLY A 1 100 ? -29.793 0.855 32.610 1.00 65.06 100 GLY A N 1
ATOM 781 C CA . GLY A 1 100 ? -30.369 -0.353 33.207 1.00 65.06 100 GLY A CA 1
ATOM 782 C C . GLY A 1 100 ? -29.432 -1.009 34.226 1.00 65.06 100 GLY A C 1
ATOM 783 O O . GLY A 1 100 ? -29.866 -1.367 35.320 1.00 65.06 100 GLY A O 1
ATOM 784 N N . ASP A 1 101 ? -28.137 -1.081 33.914 1.00 58.16 101 ASP A N 1
ATOM 785 C CA . ASP A 1 101 ? -27.108 -1.646 34.799 1.00 58.16 101 ASP A CA 1
ATOM 786 C C . ASP A 1 101 ? -26.812 -0.749 36.021 1.00 58.16 101 ASP A C 1
ATOM 788 O O . ASP A 1 101 ? -26.651 -1.221 37.149 1.00 58.16 101 ASP A O 1
ATOM 792 N N . ALA A 1 102 ? -26.860 0.578 35.848 1.00 55.12 102 ALA A N 1
ATOM 793 C CA . ALA A 1 102 ? -26.673 1.535 36.942 1.00 55.12 102 ALA A CA 1
ATOM 794 C C . ALA A 1 102 ? -27.725 1.405 38.064 1.00 55.12 102 ALA A C 1
ATOM 796 O O . ALA A 1 102 ? -27.410 1.666 39.226 1.00 55.12 102 ALA A O 1
ATOM 797 N N . SER A 1 103 ? -28.951 0.970 37.747 1.00 52.81 103 SER A N 1
ATOM 798 C CA . SER A 1 103 ? -30.002 0.736 38.753 1.00 52.81 103 SER A CA 1
ATOM 799 C C . SER A 1 103 ? -29.789 -0.562 39.546 1.00 52.81 103 SER A C 1
ATOM 801 O O . SER A 1 103 ? -30.180 -0.635 40.709 1.00 52.81 103 SER A O 1
ATOM 803 N N . ALA A 1 104 ? -29.124 -1.564 38.959 1.00 52.50 104 ALA A N 1
ATOM 804 C CA . ALA A 1 104 ? -28.757 -2.809 39.638 1.00 52.50 104 ALA A CA 1
ATOM 805 C C . ALA A 1 104 ? -27.481 -2.658 40.495 1.00 52.50 104 ALA A C 1
ATOM 807 O O . ALA A 1 104 ? -27.372 -3.245 41.572 1.00 52.50 104 ALA A O 1
ATOM 808 N N . SER A 1 105 ? -26.540 -1.810 40.067 1.00 51.97 105 SER A N 1
ATOM 809 C CA . SER A 1 105 ? -25.236 -1.607 40.718 1.00 51.97 105 SER A CA 1
ATOM 810 C C . SER A 1 105 ? -25.299 -0.935 42.108 1.00 51.97 105 SER A C 1
ATOM 812 O O . SER A 1 105 ? -24.390 -1.095 42.925 1.00 51.97 105 SER A O 1
ATOM 814 N N . VAL A 1 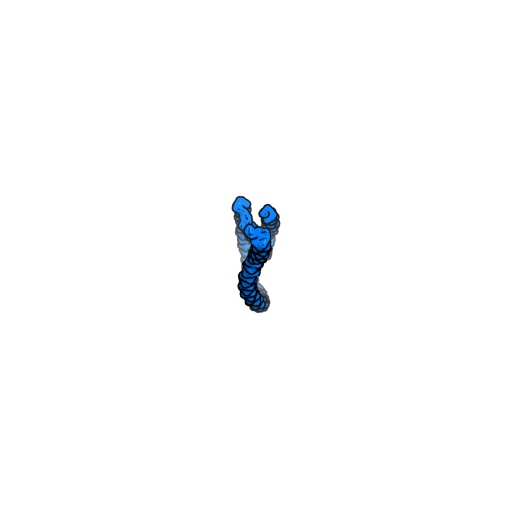106 ? -26.379 -0.218 42.446 1.00 54.47 106 VAL A N 1
ATOM 815 C CA . VAL A 1 106 ? -26.507 0.484 43.744 1.00 54.47 106 VAL A CA 1
ATOM 816 C C . VAL A 1 106 ? -26.630 -0.476 44.943 1.00 54.47 106 VAL A C 1
ATOM 818 O O . VAL A 1 106 ? -26.301 -0.082 46.061 1.00 54.47 106 VAL A O 1
ATOM 821 N N . LEU A 1 107 ? -27.013 -1.741 44.735 1.00 54.00 107 LEU A N 1
ATOM 822 C CA . LEU A 1 107 ? -27.276 -2.708 45.814 1.00 54.00 107 LEU A CA 1
ATOM 823 C C . LEU A 1 107 ? -26.093 -3.639 46.177 1.00 54.00 107 LEU A C 1
ATOM 825 O O . LEU A 1 107 ? -26.207 -4.386 47.144 1.00 54.00 107 LEU A O 1
ATOM 829 N N . GLY A 1 108 ? -24.958 -3.600 45.460 1.00 53.12 108 GLY A N 1
ATOM 830 C CA . GLY A 1 108 ? -23.881 -4.611 45.570 1.00 53.12 108 GLY A CA 1
ATOM 831 C C . GLY A 1 108 ? -22.496 -4.121 46.025 1.00 53.12 108 GLY A C 1
ATOM 832 O O . GLY A 1 108 ? -21.503 -4.807 45.810 1.00 53.12 108 GLY A O 1
ATOM 833 N N . LYS A 1 109 ? -22.381 -2.928 46.617 1.00 52.97 109 LYS A N 1
ATOM 834 C CA . LYS A 1 109 ? -21.102 -2.190 46.699 1.00 52.97 109 LYS A CA 1
ATOM 835 C C . LYS A 1 109 ? -19.996 -2.714 47.636 1.00 52.97 109 LYS A C 1
ATOM 837 O O . LYS A 1 109 ? -18.900 -2.183 47.536 1.00 52.97 109 LYS A O 1
ATOM 842 N N . SER A 1 110 ? -20.203 -3.700 48.518 1.00 53.31 110 SER A N 1
ATOM 843 C CA . SER A 1 110 ? -19.171 -4.039 49.531 1.00 53.31 110 SER A CA 1
ATOM 844 C C . SER A 1 110 ? -18.366 -5.324 49.290 1.00 53.31 110 SER A C 1
ATOM 846 O O . SER A 1 110 ? -17.377 -5.533 49.984 1.00 53.31 110 SER A O 1
ATOM 848 N N . ALA A 1 111 ? -18.752 -6.188 48.346 1.00 54.47 111 ALA A N 1
ATOM 849 C CA . ALA A 1 111 ? -17.999 -7.413 48.018 1.00 54.47 111 ALA A CA 1
ATOM 850 C C . ALA A 1 111 ? -17.135 -7.272 46.745 1.00 54.47 111 ALA A C 1
ATOM 852 O O . ALA A 1 111 ? -16.264 -8.097 46.486 1.00 54.47 111 ALA A O 1
ATOM 853 N N . ASP A 1 112 ? -17.359 -6.207 45.973 1.00 57.78 112 ASP A N 1
ATOM 854 C CA . ASP A 1 112 ? -16.888 -6.045 44.591 1.00 57.78 112 ASP A CA 1
ATOM 855 C C . ASP A 1 112 ? -15.534 -5.309 44.479 1.00 57.78 112 ASP A C 1
ATOM 857 O O . ASP A 1 112 ? -14.908 -5.280 43.421 1.00 57.78 112 ASP A O 1
ATOM 861 N N . GLU A 1 113 ? -15.047 -4.703 45.570 1.00 56.88 113 GLU A N 1
ATOM 862 C CA . GLU A 1 113 ? -13.798 -3.924 45.575 1.00 56.88 113 GLU A CA 1
ATOM 863 C C . GLU A 1 113 ? -12.537 -4.801 45.467 1.00 56.88 113 GLU A C 1
ATOM 865 O O . GLU A 1 113 ? -11.570 -4.395 44.823 1.00 56.88 113 GLU A O 1
ATOM 870 N N . HIS A 1 114 ? -12.545 -6.013 46.038 1.00 58.75 114 HIS A N 1
ATOM 871 C CA . HIS A 1 114 ? -11.415 -6.950 45.930 1.00 58.75 114 HIS A CA 1
ATOM 872 C C . HIS A 1 114 ? -11.326 -7.584 44.535 1.00 58.75 114 HIS A C 1
ATOM 874 O O . HIS A 1 114 ? -10.250 -7.596 43.940 1.00 58.75 114 HIS A O 1
ATOM 880 N N . GLY A 1 115 ? -12.462 -8.007 43.968 1.00 62.91 115 GLY A N 1
ATOM 881 C CA . GLY A 1 115 ? -12.523 -8.510 42.592 1.00 62.91 115 GLY A CA 1
ATOM 882 C C . GLY A 1 115 ? -12.100 -7.451 41.571 1.00 62.91 115 GLY A C 1
ATOM 883 O O . GLY A 1 115 ? -11.338 -7.745 40.656 1.00 62.91 115 GLY A O 1
ATOM 884 N N . ARG A 1 116 ? -12.483 -6.182 41.781 1.00 68.88 116 ARG A N 1
ATOM 885 C CA . ARG A 1 116 ? -12.021 -5.056 40.951 1.00 68.88 116 ARG A CA 1
ATOM 886 C C . ARG A 1 116 ? -10.508 -4.861 40.974 1.00 68.88 116 ARG A C 1
ATOM 888 O O . ARG A 1 116 ? -9.940 -4.512 39.944 1.00 68.88 116 ARG A O 1
ATOM 895 N N . ALA A 1 117 ? -9.862 -5.017 42.128 1.00 73.50 117 ALA A N 1
ATOM 896 C CA . ALA A 1 117 ? -8.417 -4.839 42.241 1.00 73.50 117 ALA A CA 1
ATOM 897 C C . ALA A 1 117 ? -7.649 -5.960 41.519 1.00 73.50 117 ALA A C 1
ATOM 899 O O . ALA A 1 117 ? -6.667 -5.684 40.827 1.00 73.50 117 ALA A O 1
ATOM 900 N N . GLU A 1 118 ? -8.122 -7.203 41.630 1.00 78.00 118 GLU A N 1
ATOM 901 C CA . GLU A 1 118 ? -7.560 -8.349 40.907 1.00 78.00 118 GLU A CA 1
ATOM 902 C C . GLU A 1 118 ? -7.723 -8.191 39.390 1.00 78.00 118 GLU A C 1
ATOM 904 O O . GLU A 1 118 ? -6.742 -8.316 38.657 1.00 78.00 118 GLU A O 1
ATOM 909 N N . ASP A 1 119 ? -8.912 -7.798 38.930 1.00 81.19 119 ASP A N 1
ATOM 910 C CA . ASP A 1 119 ? -9.222 -7.601 37.508 1.00 81.19 119 ASP A CA 1
ATOM 911 C C . ASP A 1 119 ? -8.403 -6.447 36.891 1.00 81.19 119 ASP A C 1
ATOM 913 O O . ASP A 1 119 ? -7.917 -6.512 35.755 1.00 81.19 119 ASP A O 1
ATOM 917 N N . MET A 1 120 ? -8.149 -5.396 37.679 1.00 77.94 120 MET A N 1
ATOM 918 C CA . MET A 1 120 ? -7.295 -4.271 37.290 1.00 77.94 120 MET A CA 1
ATOM 919 C C . MET A 1 120 ? -5.818 -4.678 37.197 1.00 77.94 120 MET A C 1
ATOM 921 O O . MET A 1 120 ? -5.121 -4.264 36.268 1.00 77.94 120 MET A O 1
ATOM 925 N N . ASN A 1 121 ? -5.343 -5.534 38.107 1.00 83.00 121 ASN A N 1
ATOM 926 C CA . ASN A 1 121 ? -3.986 -6.076 38.059 1.00 83.00 121 ASN A CA 1
ATOM 927 C C . ASN A 1 121 ? -3.804 -7.027 36.863 1.00 83.00 121 ASN A C 1
ATOM 929 O O . ASN A 1 121 ? -2.801 -6.956 36.153 1.00 83.00 121 ASN A O 1
ATOM 933 N N . GLN A 1 122 ? -4.803 -7.863 36.581 1.00 85.69 122 GLN A N 1
ATOM 934 C CA . GLN A 1 122 ? -4.805 -8.781 35.442 1.00 85.69 122 GLN A CA 1
ATOM 935 C C . GLN A 1 122 ? -4.806 -8.014 34.111 1.00 85.69 122 GLN A C 1
ATOM 937 O O . GLN A 1 122 ? -3.977 -8.274 33.236 1.00 85.69 122 GLN A O 1
ATOM 942 N N . SER A 1 123 ? -5.628 -6.966 34.017 1.00 88.19 123 SER A N 1
ATOM 943 C CA . SER A 1 123 ? -5.633 -6.031 32.886 1.00 88.19 123 SER A CA 1
ATOM 944 C C . SER A 1 123 ? -4.289 -5.314 32.711 1.00 88.19 123 SER A C 1
ATOM 946 O O . SER A 1 123 ? -3.825 -5.130 31.584 1.00 88.19 123 SER A O 1
ATOM 948 N N . MET A 1 124 ? -3.624 -4.932 33.808 1.00 91.50 124 MET A N 1
ATOM 949 C CA . MET A 1 124 ? -2.298 -4.305 33.768 1.00 91.50 124 MET A CA 1
ATOM 950 C C . MET A 1 124 ? -1.216 -5.280 33.286 1.00 91.50 124 MET A C 1
ATOM 952 O O . MET A 1 124 ? -0.370 -4.910 32.468 1.00 91.50 124 MET A O 1
ATOM 956 N N . MET A 1 125 ? -1.248 -6.532 33.746 1.00 91.81 125 MET A N 1
ATOM 957 C CA . MET A 1 125 ? -0.339 -7.580 33.273 1.00 91.81 125 MET A CA 1
ATOM 958 C C . MET A 1 125 ? -0.532 -7.859 31.778 1.00 91.81 125 MET A C 1
ATOM 960 O O . MET A 1 125 ? 0.447 -8.004 31.043 1.00 91.81 125 MET A O 1
ATOM 964 N N . ASP A 1 126 ? -1.775 -7.867 31.302 1.00 94.06 126 ASP A N 1
ATOM 965 C CA . ASP A 1 126 ? -2.087 -8.031 29.882 1.00 94.06 126 ASP A CA 1
ATOM 966 C C . ASP A 1 126 ? -1.646 -6.833 29.043 1.00 94.06 126 ASP A C 1
ATOM 968 O O . ASP A 1 126 ? -1.083 -7.012 27.962 1.00 94.06 126 ASP A O 1
ATOM 972 N N . ALA A 1 127 ? -1.832 -5.611 29.546 1.00 92.62 127 ALA A N 1
ATOM 973 C CA . ALA A 1 127 ? -1.319 -4.408 28.902 1.00 92.62 127 ALA A CA 1
ATOM 974 C C . ALA A 1 127 ? 0.216 -4.430 28.812 1.00 92.62 127 ALA A C 1
ATOM 976 O O . ALA A 1 127 ? 0.772 -4.106 27.764 1.00 92.62 127 ALA A O 1
ATOM 977 N N . SER A 1 128 ? 0.900 -4.877 29.869 1.00 95.06 128 SER A N 1
ATOM 978 C CA . SER A 1 128 ? 2.359 -5.031 29.891 1.00 95.06 128 SER A CA 1
ATOM 979 C C . SER A 1 128 ? 2.844 -6.063 28.865 1.00 95.06 128 SER A C 1
ATOM 981 O O . SER A 1 128 ? 3.761 -5.781 28.091 1.00 95.06 128 SER A O 1
ATOM 983 N N . ARG A 1 129 ? 2.179 -7.225 28.776 1.00 95.38 129 ARG A N 1
ATOM 984 C CA . ARG A 1 129 ? 2.478 -8.246 27.755 1.00 95.38 129 ARG A CA 1
ATOM 985 C C . ARG A 1 129 ? 2.281 -7.713 26.338 1.00 95.38 129 ARG A C 1
ATOM 987 O O . ARG A 1 129 ? 3.186 -7.836 25.516 1.00 95.38 129 ARG A O 1
ATOM 994 N N . LYS A 1 130 ? 1.153 -7.047 26.075 1.00 95.12 130 LYS A N 1
ATOM 995 C CA . LYS A 1 130 ? 0.885 -6.406 24.778 1.00 95.12 130 LYS A CA 1
ATOM 996 C C . LYS A 1 130 ? 1.926 -5.344 24.438 1.00 95.12 130 LYS A C 1
ATOM 998 O O . LYS A 1 130 ? 2.331 -5.241 23.287 1.00 95.12 130 LYS A O 1
ATOM 1003 N N . LEU A 1 131 ? 2.391 -4.573 25.421 1.00 95.88 131 LEU A N 1
ATOM 1004 C CA . LEU A 1 131 ? 3.433 -3.567 25.213 1.00 95.88 131 LEU A CA 1
ATOM 1005 C C . LEU A 1 131 ? 4.783 -4.211 24.854 1.00 95.88 131 LEU A C 1
ATOM 1007 O O . LEU A 1 131 ? 5.484 -3.717 23.973 1.00 95.88 131 LEU A O 1
ATOM 1011 N N . GLN A 1 132 ? 5.143 -5.326 25.496 1.00 96.69 132 GLN A N 1
ATOM 1012 C CA . GLN A 1 132 ? 6.349 -6.084 25.150 1.00 96.69 132 GLN A CA 1
ATOM 1013 C C . GLN A 1 132 ? 6.269 -6.685 23.742 1.00 96.69 132 GLN A C 1
ATOM 1015 O O . GLN A 1 132 ? 7.239 -6.614 22.986 1.00 96.69 132 GLN A O 1
ATOM 1020 N N . GLU A 1 133 ? 5.113 -7.228 23.368 1.00 96.62 133 GLU A N 1
ATOM 1021 C CA . GLU A 1 133 ? 4.865 -7.772 22.031 1.00 96.62 133 GLU A CA 1
ATOM 1022 C C . GLU A 1 133 ? 4.882 -6.675 20.954 1.00 96.62 133 GLU A C 1
ATOM 1024 O O . GLU A 1 133 ? 5.525 -6.828 19.912 1.00 96.62 133 GLU A O 1
ATOM 1029 N N . ALA A 1 134 ? 4.273 -5.520 21.236 1.00 95.00 134 ALA A N 1
ATOM 1030 C CA . ALA A 1 134 ? 4.328 -4.351 20.366 1.00 95.00 134 ALA A CA 1
ATOM 1031 C C . ALA A 1 134 ? 5.769 -3.861 20.179 1.00 95.00 134 ALA A C 1
ATOM 1033 O O . ALA A 1 134 ? 6.190 -3.615 19.052 1.00 95.00 134 ALA A O 1
ATOM 1034 N N . LYS A 1 135 ? 6.562 -3.788 21.258 1.00 96.44 135 LYS A N 1
ATOM 1035 C CA . LYS A 1 135 ? 7.986 -3.432 21.178 1.00 96.44 135 LYS A CA 1
ATOM 1036 C C . LYS A 1 135 ? 8.757 -4.398 20.279 1.00 96.44 135 LYS A C 1
ATOM 1038 O O . LYS A 1 135 ? 9.548 -3.948 19.457 1.00 96.44 135 LYS A O 1
ATOM 1043 N N . ARG A 1 136 ? 8.531 -5.707 20.419 1.00 96.50 136 ARG A N 1
ATOM 1044 C CA . ARG A 1 136 ? 9.163 -6.715 19.558 1.00 96.50 136 ARG A CA 1
ATOM 1045 C C . ARG A 1 136 ? 8.788 -6.507 18.090 1.00 96.50 136 ARG A C 1
ATOM 1047 O O . ARG A 1 136 ? 9.669 -6.456 17.246 1.00 96.50 136 ARG A O 1
ATOM 1054 N N . THR A 1 137 ? 7.503 -6.309 17.815 1.00 95.94 137 THR A N 1
ATOM 1055 C CA . THR A 1 137 ? 6.997 -6.079 16.454 1.00 95.94 137 THR A CA 1
ATOM 1056 C C . THR A 1 137 ? 7.594 -4.815 15.829 1.00 95.94 137 THR A C 1
ATOM 1058 O O . THR A 1 137 ? 7.943 -4.811 14.652 1.00 95.94 137 THR A O 1
ATOM 1061 N N . VAL A 1 138 ? 7.759 -3.743 16.613 1.00 96.19 138 VAL A N 1
ATOM 1062 C CA . VAL A 1 138 ? 8.402 -2.502 16.153 1.00 96.19 138 VAL A CA 1
ATOM 1063 C C . VAL A 1 138 ? 9.874 -2.729 15.811 1.00 96.19 138 VAL A C 1
ATOM 1065 O O . VAL A 1 138 ? 10.319 -2.241 14.779 1.00 96.19 138 VAL A O 1
ATOM 1068 N N . LEU A 1 139 ? 10.613 -3.491 16.623 1.00 97.62 139 LEU A N 1
ATOM 1069 C CA . LEU A 1 139 ? 12.014 -3.822 16.335 1.00 97.62 139 LEU A CA 1
ATOM 1070 C C . LEU A 1 139 ? 12.151 -4.686 15.074 1.00 97.62 139 LEU A C 1
ATOM 1072 O O . LEU A 1 139 ? 13.011 -4.418 14.239 1.00 97.62 139 LEU A O 1
ATOM 1076 N N . ASP A 1 140 ? 11.272 -5.674 14.895 1.00 96.25 140 ASP A N 1
ATOM 1077 C CA . ASP A 1 140 ? 11.239 -6.487 13.675 1.00 96.25 140 ASP A CA 1
ATOM 1078 C C . ASP A 1 140 ? 10.917 -5.609 12.447 1.00 96.25 140 ASP A C 1
ATOM 1080 O O . ASP A 1 140 ? 11.544 -5.738 11.394 1.00 96.25 140 ASP A O 1
ATOM 1084 N N . SER A 1 141 ? 9.999 -4.644 12.591 1.00 95.75 141 SER A N 1
ATOM 1085 C CA . SER A 1 141 ? 9.678 -3.678 11.534 1.00 95.75 141 SER A CA 1
ATOM 1086 C C . SER A 1 141 ? 10.818 -2.695 11.245 1.00 95.75 141 SER A C 1
ATOM 1088 O O . SER A 1 141 ? 10.983 -2.298 10.092 1.00 95.75 141 SER A O 1
ATOM 1090 N N . GLU A 1 142 ? 11.594 -2.285 12.251 1.00 96.56 142 GLU A N 1
ATOM 1091 C CA . GLU A 1 142 ? 12.793 -1.455 12.076 1.00 96.56 142 GLU A CA 1
ATOM 1092 C C . GLU A 1 142 ? 13.855 -2.216 11.280 1.00 96.56 142 GLU A C 1
ATOM 1094 O O . GLU A 1 142 ? 14.412 -1.677 10.325 1.00 96.56 142 GLU A O 1
ATOM 1099 N N . GLN A 1 143 ? 14.068 -3.494 11.603 1.00 96.94 143 GLN A N 1
ATOM 1100 C CA . GLN A 1 143 ? 15.006 -4.351 10.886 1.00 96.94 143 GLN A CA 1
ATOM 1101 C C . GLN A 1 143 ? 14.621 -4.520 9.409 1.00 96.94 143 GLN A C 1
ATOM 1103 O O . GLN A 1 143 ? 15.478 -4.386 8.536 1.00 96.94 143 GLN A O 1
ATOM 1108 N N . ILE A 1 144 ? 13.337 -4.756 9.115 1.00 96.75 144 ILE A N 1
ATOM 1109 C CA . ILE A 1 144 ? 12.830 -4.798 7.732 1.00 96.75 144 ILE A CA 1
ATOM 1110 C C . ILE A 1 144 ? 13.030 -3.438 7.051 1.00 96.75 144 ILE A C 1
ATOM 1112 O O . ILE A 1 144 ? 13.453 -3.376 5.900 1.00 96.75 144 ILE A O 1
ATOM 1116 N N . GLY A 1 145 ? 12.766 -2.336 7.758 1.00 96.94 145 GLY A N 1
ATOM 1117 C CA . GLY A 1 145 ? 12.990 -0.986 7.243 1.00 96.94 145 GLY A CA 1
ATOM 1118 C C . GLY A 1 145 ? 14.450 -0.732 6.856 1.00 96.94 145 GLY A C 1
ATOM 1119 O O . GLY A 1 145 ? 14.710 -0.165 5.795 1.00 96.94 145 GLY A O 1
ATOM 1120 N N . LEU A 1 146 ? 15.403 -1.188 7.673 1.00 97.62 146 LEU A N 1
ATOM 1121 C CA . LEU A 1 146 ? 16.835 -1.100 7.375 1.00 97.62 146 LEU A CA 1
ATOM 1122 C C . LEU A 1 146 ? 17.218 -1.911 6.130 1.00 97.62 146 LEU A C 1
ATOM 1124 O O . LEU A 1 146 ? 17.988 -1.417 5.305 1.00 97.62 146 LEU A O 1
ATOM 1128 N N . ASP A 1 147 ? 16.657 -3.110 5.970 1.00 97.31 147 ASP A N 1
ATOM 1129 C CA . ASP A 1 147 ? 16.892 -3.970 4.804 1.00 97.31 147 ASP A CA 1
ATOM 1130 C C . ASP A 1 147 ? 16.359 -3.325 3.514 1.00 97.31 147 ASP A C 1
ATOM 1132 O O . ASP A 1 147 ? 17.095 -3.151 2.543 1.00 97.31 147 ASP A O 1
ATOM 1136 N N . VAL A 1 148 ? 15.126 -2.803 3.552 1.00 97.06 148 VAL A N 1
ATOM 1137 C CA . VAL A 1 148 ? 14.521 -2.060 2.433 1.00 97.06 148 VAL A CA 1
ATOM 1138 C C . VAL A 1 148 ? 15.360 -0.837 2.053 1.00 97.06 148 VAL A C 1
ATOM 1140 O O . VAL A 1 148 ? 15.550 -0.558 0.869 1.00 97.06 148 VAL A O 1
ATOM 1143 N N . MET A 1 149 ? 15.896 -0.095 3.027 1.00 97.31 149 MET A N 1
ATOM 1144 C CA . MET A 1 149 ? 16.796 1.032 2.740 1.00 97.31 149 MET A CA 1
ATOM 1145 C C . MET A 1 149 ? 18.114 0.568 2.101 1.00 97.31 149 MET A C 1
ATOM 1147 O O . MET A 1 149 ? 18.651 1.257 1.226 1.00 97.31 149 MET A O 1
ATOM 1151 N N . GLY A 1 150 ? 18.621 -0.602 2.499 1.00 97.50 150 GLY A N 1
ATOM 1152 C CA . GLY A 1 150 ? 19.754 -1.270 1.860 1.00 97.50 150 GLY A CA 1
ATOM 1153 C C . GLY A 1 150 ? 19.479 -1.594 0.392 1.00 97.50 150 GLY A C 1
ATOM 1154 O O . GLY A 1 150 ? 20.259 -1.199 -0.481 1.00 97.50 150 GLY A O 1
ATOM 1155 N N . ASP A 1 151 ? 18.337 -2.215 0.115 1.00 97.69 151 ASP A N 1
ATOM 1156 C CA . ASP A 1 151 ? 17.895 -2.571 -1.233 1.00 97.69 151 ASP A CA 1
ATOM 1157 C C . ASP A 1 151 ? 17.673 -1.346 -2.117 1.00 97.69 151 ASP A C 1
ATOM 1159 O O . ASP A 1 151 ? 18.157 -1.303 -3.248 1.00 97.69 151 ASP A O 1
ATOM 1163 N N . LEU A 1 152 ? 17.006 -0.307 -1.609 1.00 97.56 152 LEU A N 1
ATOM 1164 C CA . LEU A 1 152 ? 16.801 0.941 -2.349 1.00 97.56 152 LEU A CA 1
ATOM 1165 C C . LEU A 1 152 ? 18.133 1.594 -2.735 1.00 97.56 152 LEU A C 1
ATOM 1167 O O . LEU A 1 152 ? 18.265 2.136 -3.837 1.00 97.56 152 LEU A O 1
ATOM 1171 N N . ARG A 1 153 ? 19.147 1.515 -1.866 1.00 97.56 153 ARG A N 1
ATOM 1172 C CA . ARG A 1 153 ? 20.496 2.002 -2.175 1.00 97.56 153 ARG A CA 1
ATOM 1173 C C . ARG A 1 153 ? 21.149 1.187 -3.296 1.00 97.56 153 ARG A C 1
ATOM 1175 O O . ARG A 1 153 ? 21.705 1.786 -4.216 1.00 97.56 153 ARG A O 1
ATOM 1182 N N . LEU A 1 154 ? 21.051 -0.143 -3.256 1.00 97.50 154 LEU A N 1
ATOM 1183 C CA . LEU A 1 154 ? 21.577 -1.027 -4.308 1.00 97.50 154 LEU A CA 1
ATOM 1184 C C . LEU A 1 154 ? 20.848 -0.834 -5.647 1.00 97.50 154 LEU A C 1
ATOM 1186 O O . LEU A 1 154 ? 21.471 -0.798 -6.713 1.00 97.50 154 LEU A O 1
ATOM 1190 N N . GLN A 1 155 ? 19.529 -0.654 -5.607 1.00 97.38 155 GLN A N 1
ATOM 1191 C CA . GLN A 1 155 ? 18.721 -0.344 -6.785 1.00 97.38 155 GLN A CA 1
ATOM 1192 C C . GLN A 1 155 ? 19.126 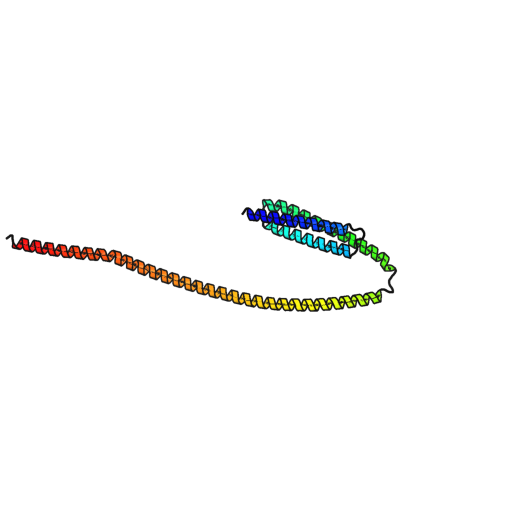0.999 -7.391 1.00 97.38 155 GLN A C 1
ATOM 1194 O O . GLN A 1 155 ? 19.329 1.088 -8.604 1.00 97.38 155 GLN A O 1
ATOM 1199 N N . ARG A 1 156 ? 19.319 2.033 -6.562 1.00 97.88 156 ARG A N 1
ATOM 1200 C CA . ARG A 1 156 ? 19.820 3.334 -7.020 1.00 97.88 156 ARG A CA 1
ATOM 1201 C C . ARG A 1 156 ? 21.171 3.196 -7.719 1.00 97.88 156 ARG A C 1
ATOM 1203 O O . ARG A 1 156 ? 21.327 3.713 -8.822 1.00 97.88 156 ARG A O 1
ATOM 1210 N N . GLU A 1 157 ? 22.116 2.478 -7.118 1.00 97.56 157 GLU A N 1
ATOM 1211 C CA . GLU A 1 157 ? 23.431 2.238 -7.720 1.00 97.56 157 GLU A CA 1
ATOM 1212 C C . GLU A 1 157 ? 23.312 1.504 -9.068 1.00 97.56 157 GLU A C 1
ATOM 1214 O O . GLU A 1 157 ? 23.983 1.850 -10.040 1.00 97.56 157 GLU A O 1
ATOM 1219 N N . THR A 1 158 ? 22.407 0.530 -9.167 1.00 96.94 158 THR A N 1
ATOM 1220 C CA . THR A 1 158 ? 22.135 -0.198 -10.417 1.00 96.94 158 THR A CA 1
ATOM 1221 C C . THR A 1 158 ? 21.577 0.722 -11.507 1.00 96.94 158 THR A C 1
ATOM 1223 O O . THR A 1 158 ? 21.988 0.628 -12.669 1.00 96.94 158 THR A O 1
ATOM 1226 N N . ILE A 1 159 ? 20.675 1.641 -11.151 1.00 95.75 159 ILE A N 1
ATOM 1227 C CA . ILE A 1 159 ? 20.124 2.644 -12.074 1.00 95.75 159 ILE A CA 1
ATOM 1228 C C . ILE A 1 159 ? 21.218 3.614 -12.533 1.00 95.75 159 ILE A C 1
ATOM 1230 O O . ILE A 1 159 ? 21.309 3.901 -13.728 1.00 95.75 159 ILE A O 1
ATOM 1234 N N . GLU A 1 160 ? 22.056 4.102 -11.616 1.00 96.94 160 GLU A N 1
ATOM 1235 C CA . GLU A 1 160 ? 23.179 4.992 -11.938 1.00 96.94 160 GLU A CA 1
ATOM 1236 C C . GLU A 1 160 ? 24.165 4.300 -12.895 1.00 96.94 160 GLU A C 1
ATOM 1238 O O . GLU A 1 160 ? 24.440 4.829 -13.974 1.00 96.94 160 GLU A O 1
ATOM 1243 N N . ARG A 1 161 ? 24.571 3.055 -12.608 1.00 95.62 161 ARG A N 1
ATOM 1244 C CA . ARG A 1 161 ? 25.421 2.257 -13.513 1.00 95.62 161 ARG A CA 1
ATOM 1245 C C . ARG A 1 161 ? 24.781 2.026 -14.882 1.00 95.62 161 ARG A C 1
ATOM 1247 O O . ARG A 1 161 ? 25.467 2.091 -15.902 1.00 95.62 161 ARG A O 1
ATOM 1254 N N . SER A 1 162 ? 23.477 1.755 -14.925 1.00 93.44 162 SER A N 1
ATOM 1255 C CA . SER A 1 162 ? 22.749 1.544 -16.183 1.00 93.44 162 SER A CA 1
ATOM 1256 C C . SER A 1 162 ? 22.706 2.818 -17.027 1.00 93.44 162 SER A C 1
ATOM 1258 O O . SER A 1 162 ? 22.904 2.755 -18.241 1.00 93.44 162 SER A O 1
ATOM 1260 N N . ARG A 1 163 ? 22.511 3.983 -16.394 1.00 94.12 163 ARG A N 1
ATOM 1261 C CA . ARG A 1 163 ? 22.562 5.294 -17.057 1.00 94.12 163 ARG A CA 1
ATOM 1262 C C . ARG A 1 163 ? 23.950 5.597 -17.612 1.00 94.12 163 ARG A C 1
ATOM 1264 O O . ARG A 1 163 ? 24.053 5.970 -18.780 1.00 94.12 163 ARG A O 1
ATOM 1271 N N . ASP A 1 164 ? 24.999 5.369 -16.826 1.00 93.38 164 ASP A N 1
ATOM 1272 C CA . ASP A 1 164 ? 26.383 5.559 -17.271 1.00 93.38 164 ASP A CA 1
ATOM 1273 C C . ASP A 1 164 ? 26.724 4.648 -18.453 1.00 93.38 164 ASP A C 1
ATOM 1275 O O . ASP A 1 164 ? 27.335 5.079 -19.436 1.00 93.38 164 ASP A O 1
ATOM 1279 N N . ASN A 1 165 ? 26.293 3.384 -18.396 1.00 93.12 165 ASN A N 1
ATOM 1280 C CA . ASN A 1 165 ? 26.482 2.448 -19.494 1.00 93.12 165 ASN A CA 1
ATOM 1281 C C . ASN A 1 165 ? 25.713 2.883 -20.750 1.00 93.12 165 ASN A C 1
ATOM 1283 O O . ASN A 1 165 ? 26.269 2.863 -21.846 1.00 93.12 165 ASN A O 1
ATOM 1287 N N . MET A 1 166 ? 24.468 3.345 -20.608 1.00 91.44 166 MET A N 1
ATOM 1288 C CA . MET A 1 166 ? 23.676 3.842 -21.735 1.00 91.44 166 MET A CA 1
ATOM 1289 C C . MET A 1 166 ? 24.317 5.077 -22.386 1.00 91.44 166 MET A C 1
ATOM 1291 O O . MET A 1 166 ? 24.347 5.174 -23.613 1.00 91.44 166 MET A O 1
ATOM 1295 N N . GLY A 1 167 ? 24.908 5.975 -21.591 1.00 90.56 167 GLY A N 1
ATOM 1296 C CA . GLY A 1 167 ? 25.703 7.097 -22.097 1.00 90.56 167 GLY A CA 1
ATOM 1297 C C . GLY A 1 167 ? 26.906 6.641 -22.934 1.00 90.56 167 GLY A C 1
ATOM 1298 O O . GLY A 1 167 ? 27.123 7.146 -24.039 1.00 90.56 167 GLY A O 1
ATOM 1299 N N . LYS A 1 168 ? 27.649 5.630 -22.461 1.00 89.38 168 LYS A N 1
ATOM 1300 C CA . LYS A 1 168 ? 28.777 5.029 -23.203 1.00 89.38 168 LYS A CA 1
ATOM 1301 C C . LYS A 1 168 ? 28.326 4.349 -24.497 1.00 89.38 168 LYS A C 1
ATOM 1303 O O . LYS A 1 168 ? 28.954 4.535 -25.537 1.00 89.38 168 LYS A O 1
ATOM 1308 N N . VAL A 1 169 ? 27.222 3.600 -24.462 1.00 90.69 169 VAL A N 1
ATOM 1309 C CA . VAL A 1 169 ? 26.638 2.966 -25.657 1.00 90.69 169 VAL A CA 1
ATOM 1310 C C . VAL A 1 169 ? 26.231 4.022 -26.688 1.00 90.69 169 VAL A C 1
ATOM 1312 O O . VAL A 1 169 ? 26.546 3.864 -27.867 1.00 90.69 169 VAL A O 1
ATOM 1315 N N . GLY A 1 170 ? 25.621 5.132 -26.260 1.00 90.06 170 GLY A N 1
ATOM 1316 C CA . GLY A 1 170 ? 25.291 6.256 -27.142 1.00 90.06 170 GLY A CA 1
ATOM 1317 C C . GLY A 1 170 ? 26.523 6.881 -27.809 1.00 90.06 170 GLY A C 1
ATOM 1318 O O . GLY A 1 170 ? 26.506 7.165 -29.0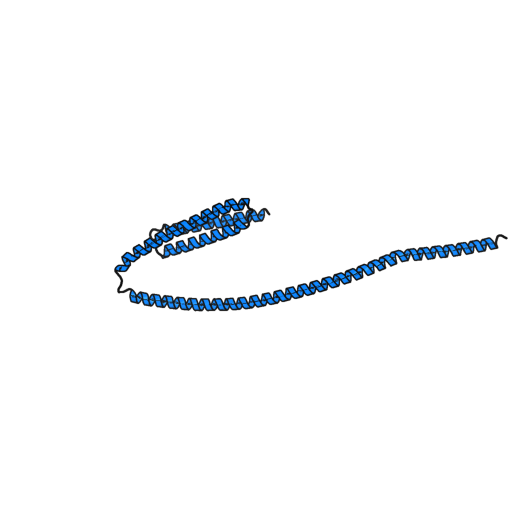08 1.00 90.06 170 GLY A O 1
ATOM 1319 N N . GLN A 1 171 ? 27.626 7.034 -27.070 1.00 88.94 171 GLN A N 1
ATOM 1320 C CA . GLN A 1 171 ? 28.889 7.525 -27.629 1.00 88.94 171 GLN A CA 1
ATOM 1321 C C . GLN A 1 171 ? 29.479 6.550 -28.659 1.00 88.94 171 GLN A C 1
ATOM 1323 O O . GLN A 1 171 ? 29.865 6.976 -29.749 1.00 88.94 171 GLN A O 1
ATOM 1328 N N . ASN A 1 172 ? 29.494 5.249 -28.358 1.00 89.81 172 ASN A N 1
ATOM 1329 C CA . ASN A 1 172 ? 29.962 4.218 -29.287 1.00 89.81 172 ASN A CA 1
ATOM 1330 C C . ASN A 1 172 ? 29.111 4.168 -30.561 1.00 89.81 172 ASN A C 1
ATOM 1332 O O . ASN A 1 172 ? 29.659 4.045 -31.653 1.00 89.81 172 ASN A O 1
ATOM 1336 N N . TYR A 1 173 ? 27.791 4.329 -30.440 1.00 91.31 173 TYR A N 1
ATOM 1337 C CA . TYR A 1 173 ? 26.889 4.421 -31.587 1.00 91.31 173 TYR A CA 1
ATOM 1338 C C . TYR A 1 173 ? 27.204 5.641 -32.461 1.00 91.31 173 TYR A C 1
ATOM 1340 O O . TYR A 1 173 ? 27.282 5.521 -33.681 1.00 91.31 173 TYR A O 1
ATOM 1348 N N . SER A 1 174 ? 27.462 6.805 -31.852 1.00 90.50 174 SER A N 1
ATOM 1349 C CA . SER A 1 174 ? 27.872 8.004 -32.596 1.00 90.50 174 SER A CA 1
ATOM 1350 C C . SER A 1 174 ? 29.189 7.792 -33.349 1.00 90.50 174 SER A C 1
ATOM 1352 O O . SER A 1 174 ? 29.300 8.173 -34.515 1.00 90.50 174 SER A O 1
ATOM 1354 N N . MET A 1 175 ? 30.179 7.153 -32.716 1.00 89.38 175 MET A N 1
ATOM 1355 C CA . MET A 1 175 ? 31.458 6.848 -33.366 1.00 89.38 175 MET A CA 1
ATOM 1356 C C . MET A 1 175 ? 31.290 5.833 -34.495 1.00 89.38 175 MET A C 1
ATOM 1358 O O . MET A 1 175 ? 31.803 6.065 -35.587 1.00 89.38 175 MET A O 1
ATOM 1362 N N . ALA A 1 176 ? 30.518 4.765 -34.276 1.00 90.12 176 ALA A N 1
ATOM 1363 C CA . ALA A 1 176 ? 30.199 3.784 -35.307 1.00 90.12 176 ALA A CA 1
ATOM 1364 C C . ALA A 1 176 ? 29.470 4.430 -36.497 1.00 90.12 176 ALA A C 1
ATOM 1366 O O . ALA A 1 176 ? 29.826 4.159 -37.641 1.00 90.12 176 ALA A O 1
ATOM 1367 N N . GLY A 1 177 ? 28.522 5.340 -36.242 1.00 93.06 177 GLY A N 1
ATOM 1368 C CA . GLY A 1 177 ? 27.848 6.130 -37.274 1.00 93.06 177 GLY A CA 1
ATOM 1369 C C . GLY A 1 177 ? 28.831 6.952 -38.109 1.00 93.06 177 GLY A C 1
ATOM 1370 O O . GLY A 1 177 ? 28.842 6.832 -39.331 1.00 93.06 177 GLY A O 1
ATOM 1371 N N . LYS A 1 178 ? 29.739 7.694 -37.462 1.00 93.62 178 LYS A N 1
ATOM 1372 C CA . LYS A 1 178 ? 30.794 8.460 -38.153 1.00 93.62 178 LYS A CA 1
ATOM 1373 C C . LYS A 1 178 ? 31.737 7.566 -38.961 1.00 93.62 178 LYS A C 1
ATOM 1375 O O . LYS A 1 178 ? 32.140 7.923 -40.067 1.00 93.62 178 LYS A O 1
ATOM 1380 N N . THR A 1 179 ? 32.107 6.400 -38.429 1.00 93.06 179 THR A N 1
ATOM 1381 C CA . THR A 1 179 ? 32.936 5.430 -39.156 1.00 93.06 179 THR A CA 1
ATOM 1382 C C . THR A 1 179 ? 32.207 4.898 -40.387 1.00 93.06 179 THR A C 1
ATOM 1384 O O . THR A 1 179 ? 32.801 4.859 -41.465 1.00 93.06 179 THR A O 1
ATOM 1387 N N . LEU A 1 180 ? 30.926 4.542 -40.257 1.00 92.75 180 LEU A N 1
ATOM 1388 C CA . LEU A 1 180 ? 30.095 4.087 -41.372 1.00 92.75 180 LEU A CA 1
ATOM 1389 C C . LEU A 1 180 ? 29.931 5.174 -42.436 1.00 92.75 180 LEU A C 1
ATOM 1391 O O . LEU A 1 180 ? 30.128 4.883 -43.612 1.00 92.75 180 LEU A O 1
ATOM 1395 N N . GLU A 1 181 ? 29.656 6.421 -42.051 1.00 94.62 181 GLU A N 1
ATOM 1396 C CA . GLU A 1 181 ? 29.614 7.562 -42.977 1.00 94.62 181 GLU A CA 1
ATOM 1397 C C . GLU A 1 181 ? 30.937 7.718 -43.739 1.00 94.62 181 GLU A C 1
ATOM 1399 O O . GLU A 1 181 ? 30.937 7.878 -44.960 1.00 94.62 181 GLU A O 1
ATOM 1404 N N . GLY A 1 182 ? 32.076 7.583 -43.053 1.00 93.62 182 GLY A N 1
ATOM 1405 C CA . GLY A 1 182 ? 33.395 7.603 -43.688 1.00 93.62 182 GLY A CA 1
ATOM 1406 C C . GLY A 1 182 ? 33.619 6.442 -44.666 1.00 93.62 182 GLY A C 1
ATOM 1407 O O . GLY A 1 182 ? 34.183 6.641 -45.745 1.00 93.62 182 GLY A O 1
ATOM 1408 N N . MET A 1 183 ? 33.165 5.232 -44.328 1.00 93.69 183 MET A N 1
ATOM 1409 C CA . MET A 1 183 ? 33.225 4.073 -45.227 1.00 93.69 183 MET A CA 1
ATOM 1410 C C . MET A 1 183 ? 32.320 4.261 -46.449 1.00 93.69 183 MET A C 1
ATOM 1412 O O . MET A 1 183 ? 32.757 3.980 -47.563 1.00 93.69 183 MET A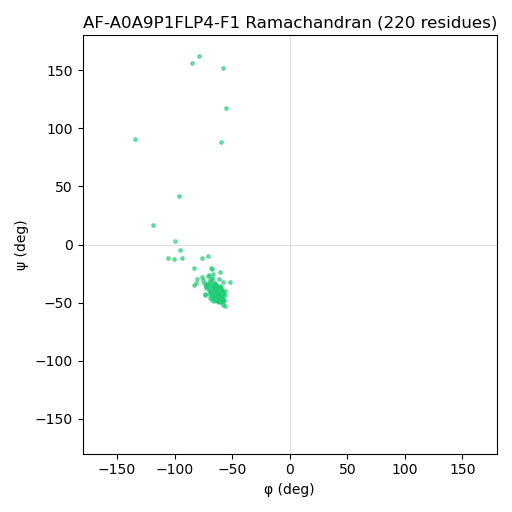 O 1
ATOM 1416 N N . LEU A 1 184 ? 31.105 4.783 -46.261 1.00 92.88 184 LEU A N 1
ATOM 1417 C CA . LEU A 1 184 ? 30.166 5.098 -47.340 1.00 92.88 184 LEU A CA 1
ATOM 1418 C C . LEU A 1 184 ? 30.730 6.171 -48.275 1.00 92.88 184 LEU A C 1
ATOM 1420 O O . LEU A 1 184 ? 30.683 5.999 -49.490 1.00 92.88 184 LEU A O 1
ATOM 1424 N N . ALA A 1 185 ? 31.338 7.228 -47.731 1.00 93.25 185 ALA A N 1
ATOM 1425 C CA . ALA A 1 185 ? 31.978 8.274 -48.525 1.00 93.25 185 ALA A CA 1
ATOM 1426 C C . ALA A 1 185 ? 33.145 7.730 -49.371 1.00 93.25 185 ALA A C 1
ATOM 1428 O O . ALA A 1 185 ? 33.248 8.040 -50.559 1.00 93.25 185 ALA A O 1
ATOM 1429 N N . ARG A 1 186 ? 34.000 6.870 -48.796 1.00 92.50 186 ARG A N 1
ATOM 1430 C CA . ARG A 1 186 ? 35.086 6.196 -49.535 1.00 92.50 186 ARG A CA 1
ATOM 1431 C C . ARG A 1 186 ? 34.553 5.223 -50.585 1.00 92.50 186 ARG A C 1
ATOM 1433 O O . ARG A 1 186 ? 35.101 5.153 -51.682 1.00 92.50 186 ARG A O 1
ATOM 1440 N N . ALA A 1 187 ? 33.488 4.486 -50.273 1.00 93.00 187 ALA A N 1
ATOM 1441 C CA . ALA A 1 187 ? 32.841 3.584 -51.219 1.00 93.00 187 ALA A CA 1
ATOM 1442 C C . ALA A 1 187 ? 32.252 4.353 -52.412 1.00 93.00 187 ALA A C 1
ATOM 1444 O O . ALA A 1 187 ? 32.445 3.940 -53.553 1.00 93.00 187 ALA A O 1
ATOM 1445 N N . ASP A 1 188 ? 31.605 5.496 -52.167 1.00 93.38 188 ASP A N 1
ATOM 1446 C CA . ASP A 1 188 ? 31.071 6.375 -53.213 1.00 93.38 188 ASP A CA 1
ATOM 1447 C C . ASP A 1 188 ? 32.190 7.013 -54.057 1.00 93.38 188 ASP A C 1
ATOM 1449 O O . ASP A 1 188 ? 32.118 7.034 -55.288 1.00 93.38 188 ASP A O 1
ATOM 1453 N N . GLN A 1 189 ? 33.285 7.449 -53.422 1.00 92.44 189 GLN A N 1
ATOM 1454 C CA . GLN A 1 189 ? 34.480 7.907 -54.135 1.00 92.44 189 GLN A CA 1
ATOM 1455 C C . GLN A 1 189 ? 35.033 6.807 -55.047 1.00 92.44 189 GLN A C 1
ATOM 1457 O O . G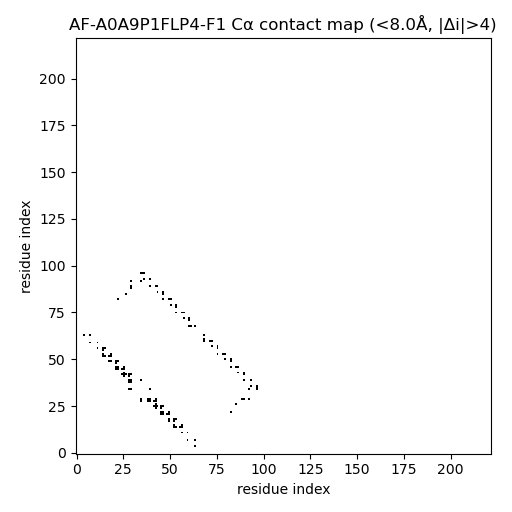LN A 1 189 ? 35.190 7.038 -56.245 1.00 92.44 189 GLN A O 1
ATOM 1462 N N . ASN A 1 190 ? 35.268 5.601 -54.528 1.00 91.19 190 ASN A N 1
ATOM 1463 C CA . ASN A 1 190 ? 35.772 4.483 -55.327 1.00 91.19 190 ASN A CA 1
ATOM 1464 C C . ASN A 1 190 ? 34.810 4.115 -56.467 1.00 91.19 190 ASN A C 1
ATOM 1466 O O . ASN A 1 190 ? 35.258 3.866 -57.588 1.00 91.19 190 ASN A O 1
ATOM 1470 N N . ARG A 1 191 ? 33.494 4.154 -56.213 1.00 92.88 191 ARG A N 1
ATOM 1471 C CA . ARG A 1 191 ? 32.453 3.899 -57.218 1.00 92.88 191 ARG A CA 1
ATOM 1472 C C . ARG A 1 191 ? 32.506 4.890 -58.383 1.00 92.88 191 ARG A C 1
ATOM 1474 O O . ARG A 1 191 ? 32.260 4.483 -59.515 1.00 92.88 191 ARG A O 1
ATOM 1481 N N . ARG A 1 192 ? 32.844 6.162 -58.136 1.00 91.44 192 ARG A N 1
ATOM 1482 C CA . ARG A 1 192 ? 33.011 7.183 -59.191 1.00 91.44 192 ARG A CA 1
ATOM 1483 C C . ARG A 1 192 ? 34.387 7.156 -59.858 1.00 91.44 192 ARG A C 1
ATOM 1485 O O . ARG A 1 192 ? 34.486 7.401 -61.058 1.00 91.44 192 ARG A O 1
ATOM 1492 N N . MET A 1 193 ? 35.443 6.853 -59.106 1.00 93.69 193 MET A N 1
ATOM 1493 C CA . MET A 1 193 ? 36.820 6.877 -59.614 1.00 93.69 193 MET A CA 1
ATOM 1494 C C . MET A 1 193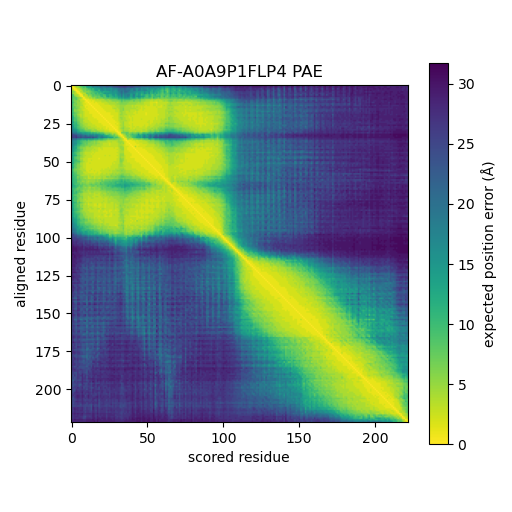 ? 37.112 5.712 -60.568 1.00 93.69 193 MET A C 1
ATOM 1496 O O . MET A 1 193 ? 37.785 5.913 -61.579 1.00 93.69 193 MET A O 1
ATOM 1500 N N . ALA A 1 194 ? 36.566 4.519 -60.302 1.00 91.56 194 ALA A N 1
ATOM 1501 C CA . ALA A 1 194 ? 36.769 3.336 -61.142 1.00 91.56 194 ALA A CA 1
ATOM 1502 C C . ALA A 1 194 ? 36.374 3.536 -62.629 1.00 91.56 194 ALA A C 1
ATOM 1504 O O . ALA A 1 194 ? 37.223 3.310 -63.496 1.00 91.56 194 ALA A O 1
ATOM 1505 N N . PRO A 1 195 ? 35.156 4.006 -62.978 1.00 94.62 195 PRO A N 1
ATOM 1506 C CA . PRO A 1 195 ? 34.792 4.241 -64.378 1.00 94.62 195 PRO A CA 1
ATOM 1507 C C . PRO A 1 195 ? 35.549 5.422 -65.003 1.00 94.62 195 PRO A C 1
ATOM 1509 O O . PRO A 1 195 ? 35.865 5.374 -66.190 1.00 94.62 195 PRO A O 1
ATOM 1512 N N . CYS A 1 196 ? 35.893 6.453 -64.221 1.00 93.75 196 CYS A N 1
ATOM 1513 C CA . CYS A 1 196 ? 36.691 7.585 -64.700 1.00 93.75 196 CYS A CA 1
ATOM 1514 C C . CYS A 1 196 ? 38.067 7.113 -65.201 1.00 93.75 196 CYS A C 1
ATOM 1516 O O . CYS A 1 196 ? 38.446 7.396 -66.341 1.00 93.75 196 CYS A O 1
ATOM 1518 N N . HIS A 1 197 ? 38.769 6.303 -64.400 1.00 94.25 197 HIS A N 1
ATOM 1519 C CA . HIS A 1 197 ? 40.060 5.733 -64.789 1.00 94.25 197 HIS A CA 1
ATOM 1520 C C . HIS A 1 197 ? 39.946 4.858 -66.048 1.00 94.25 197 HIS A C 1
ATOM 1522 O O . HIS A 1 197 ? 40.756 4.986 -66.969 1.00 94.25 197 HIS A O 1
ATOM 1528 N N . GLN A 1 198 ? 38.910 4.014 -66.130 1.00 94.06 198 GLN A N 1
ATOM 1529 C CA . GLN A 1 198 ? 38.675 3.173 -67.307 1.00 94.06 198 GLN A CA 1
ATOM 1530 C C . GLN A 1 198 ? 38.434 4.014 -68.571 1.00 94.06 198 GLN A C 1
ATOM 1532 O O . GLN A 1 198 ? 38.982 3.712 -69.631 1.00 94.06 198 GLN A O 1
ATOM 1537 N N . SER A 1 199 ? 37.659 5.098 -68.458 1.00 94.50 199 SER A N 1
ATOM 1538 C CA . SER A 1 199 ? 37.385 5.999 -69.582 1.00 94.50 199 SER A CA 1
ATOM 1539 C C . SER A 1 199 ? 38.642 6.725 -70.080 1.00 94.50 199 SER A C 1
ATOM 1541 O O . SER A 1 199 ? 38.846 6.822 -71.290 1.00 94.50 199 SER A O 1
ATOM 1543 N N . HIS A 1 200 ? 39.537 7.145 -69.174 1.00 95.12 200 HIS A N 1
ATOM 1544 C CA . HIS A 1 200 ? 40.817 7.763 -69.534 1.00 95.12 200 HIS A CA 1
ATOM 1545 C C . HIS A 1 200 ? 41.704 6.788 -70.320 1.00 95.12 200 HIS A C 1
ATOM 1547 O O . HIS A 1 200 ? 42.204 7.139 -71.391 1.00 95.12 200 HIS A O 1
ATOM 1553 N N . MET A 1 201 ? 41.886 5.554 -69.828 1.00 95.94 201 MET A N 1
ATOM 1554 C CA . MET A 1 201 ? 42.716 4.558 -70.519 1.00 95.94 201 MET A CA 1
ATOM 1555 C C . MET A 1 201 ? 42.204 4.247 -71.935 1.00 95.94 201 MET A C 1
ATOM 1557 O O . MET A 1 201 ? 43.002 4.148 -72.870 1.00 95.94 201 MET A O 1
ATOM 1561 N N . LEU A 1 202 ? 40.883 4.148 -72.125 1.00 95.25 202 LEU A N 1
ATOM 1562 C CA . LEU A 1 202 ? 40.275 3.929 -73.445 1.00 95.25 202 LEU A CA 1
ATOM 1563 C C . LEU A 1 202 ? 40.492 5.119 -74.396 1.00 95.25 202 LEU A C 1
ATOM 1565 O O . LEU A 1 202 ? 40.794 4.930 -75.575 1.00 95.25 202 LEU A O 1
ATOM 1569 N N . LEU A 1 203 ? 40.388 6.352 -73.895 1.00 95.62 203 LEU A N 1
ATOM 1570 C CA . LEU A 1 203 ? 40.613 7.553 -74.704 1.00 95.62 203 LEU A CA 1
ATOM 1571 C C . LEU A 1 203 ? 42.086 7.697 -75.131 1.00 95.62 203 LEU A C 1
ATOM 1573 O O . LEU A 1 203 ? 42.373 8.028 -76.279 1.00 95.62 203 LEU A O 1
ATOM 1577 N N . SER A 1 204 ? 43.026 7.397 -74.231 1.00 95.56 204 SER A N 1
ATOM 1578 C CA . SER A 1 204 ? 44.466 7.435 -74.526 1.00 95.56 204 SER A CA 1
ATOM 1579 C C . SER A 1 204 ? 44.871 6.378 -75.561 1.00 95.56 204 SER A C 1
ATOM 1581 O O . SER A 1 204 ? 45.505 6.695 -76.570 1.00 95.56 204 SER A O 1
ATOM 1583 N N . THR A 1 205 ? 44.439 5.126 -75.370 1.00 95.00 205 THR A N 1
ATOM 1584 C CA . THR A 1 205 ? 44.765 4.016 -76.286 1.00 95.00 205 THR A CA 1
ATOM 1585 C C . THR A 1 205 ? 44.214 4.242 -77.694 1.00 95.00 205 THR A C 1
ATOM 1587 O O . THR A 1 205 ? 44.938 4.068 -78.675 1.00 95.00 205 THR A O 1
ATOM 1590 N N . THR A 1 206 ? 42.967 4.702 -77.817 1.00 94.62 206 THR A N 1
ATOM 1591 C CA . THR A 1 206 ? 42.381 5.054 -79.123 1.00 94.62 206 THR A CA 1
ATOM 1592 C C . THR A 1 206 ? 43.104 6.226 -79.792 1.00 94.62 206 THR A C 1
ATOM 1594 O O . THR A 1 206 ? 43.319 6.190 -81.007 1.00 94.62 206 THR A O 1
ATOM 1597 N N . GLY A 1 207 ? 43.545 7.225 -79.020 1.00 94.56 207 GLY A N 1
ATOM 1598 C CA . GLY A 1 207 ? 44.371 8.331 -79.507 1.00 94.56 207 GLY A CA 1
ATOM 1599 C C . GLY A 1 207 ? 45.684 7.859 -80.136 1.00 94.56 207 GLY A C 1
ATOM 1600 O O . GLY A 1 207 ? 45.989 8.237 -81.268 1.00 94.56 207 GLY A O 1
ATOM 1601 N N . VAL A 1 208 ? 46.422 6.975 -79.455 1.00 94.81 208 VAL A N 1
ATOM 1602 C CA . VAL A 1 208 ? 47.696 6.421 -79.956 1.00 94.81 208 VAL A CA 1
ATOM 1603 C C . VAL A 1 208 ? 47.496 5.611 -81.240 1.00 94.81 208 VAL A C 1
ATOM 1605 O O . VAL A 1 208 ? 48.238 5.803 -82.204 1.00 94.81 208 VAL A O 1
ATOM 1608 N N . ILE A 1 209 ? 46.468 4.755 -81.298 1.00 94.19 209 ILE A N 1
ATOM 1609 C CA . ILE A 1 209 ? 46.154 3.956 -82.497 1.00 94.19 209 ILE A CA 1
ATOM 1610 C C . ILE A 1 209 ? 45.848 4.871 -83.690 1.00 94.19 209 ILE A C 1
ATOM 1612 O O . ILE A 1 209 ? 46.356 4.657 -84.793 1.00 94.19 209 ILE A O 1
ATOM 1616 N N . LYS A 1 210 ? 45.048 5.923 -83.474 1.00 92.88 210 LYS A N 1
ATOM 1617 C CA . LYS A 1 210 ? 44.690 6.882 -84.526 1.00 92.88 210 LYS A CA 1
ATOM 1618 C C . LYS A 1 210 ? 45.909 7.661 -85.026 1.00 92.88 210 LYS A C 1
ATOM 1620 O O . LYS A 1 210 ? 46.029 7.884 -86.229 1.00 92.88 210 LYS A O 1
ATOM 1625 N N . LEU A 1 211 ? 46.822 8.022 -84.124 1.00 92.19 211 LEU A N 1
ATOM 1626 C CA . LEU A 1 211 ? 48.065 8.726 -84.448 1.00 92.19 211 LEU A CA 1
ATOM 1627 C C . LEU A 1 211 ? 49.028 7.830 -85.247 1.00 92.19 211 LEU A C 1
ATOM 1629 O O . LEU A 1 211 ? 49.569 8.275 -86.259 1.00 92.19 211 LEU A O 1
ATOM 1633 N N . MET A 1 212 ? 49.160 6.548 -84.884 1.00 90.94 212 MET A N 1
ATOM 1634 C CA . MET A 1 212 ? 49.928 5.570 -85.670 1.00 90.94 212 MET A CA 1
ATOM 1635 C C . MET A 1 212 ? 49.338 5.332 -87.063 1.00 90.94 212 MET A C 1
ATOM 1637 O O . MET A 1 212 ? 50.085 5.282 -88.041 1.00 90.94 212 MET A O 1
ATOM 1641 N N . PHE A 1 213 ? 48.011 5.212 -87.181 1.00 90.88 213 PHE A N 1
ATOM 1642 C CA . PHE A 1 213 ? 47.360 5.024 -88.479 1.00 90.88 213 PHE A CA 1
ATOM 1643 C C . PHE A 1 213 ? 47.513 6.257 -89.378 1.00 90.88 213 PHE A C 1
ATOM 1645 O O . PHE A 1 213 ? 47.796 6.120 -90.566 1.00 90.88 213 PHE A O 1
ATOM 1652 N N . PHE A 1 214 ? 47.371 7.462 -88.815 1.00 90.62 214 PHE A N 1
ATOM 1653 C CA . PHE A 1 214 ? 47.598 8.708 -89.545 1.00 90.62 214 PHE A CA 1
ATOM 1654 C C . PHE A 1 214 ? 49.050 8.826 -90.016 1.00 90.62 214 PHE A C 1
ATOM 1656 O O . PHE A 1 214 ? 49.274 9.113 -91.186 1.00 90.62 214 PHE A O 1
ATOM 1663 N N . SER A 1 215 ? 50.018 8.516 -89.147 1.00 86.50 215 SER A N 1
ATOM 1664 C CA . SER A 1 215 ? 51.442 8.509 -89.500 1.00 86.50 215 SER A CA 1
ATOM 1665 C C . SER A 1 215 ? 51.766 7.477 -90.589 1.00 86.50 215 SER A C 1
ATOM 1667 O O . SER A 1 215 ? 52.435 7.805 -91.566 1.00 86.50 215 SER A O 1
ATOM 1669 N N . SER A 1 216 ? 51.231 6.255 -90.496 1.00 84.94 216 SER A N 1
ATOM 1670 C CA . SER A 1 216 ? 51.392 5.249 -91.557 1.00 84.94 216 SER A CA 1
ATOM 1671 C C . SER A 1 216 ? 50.758 5.696 -92.872 1.00 84.94 216 SER A C 1
ATOM 1673 O O . SER A 1 216 ? 51.345 5.510 -93.934 1.00 84.94 216 SER A O 1
ATOM 1675 N N . ARG A 1 217 ? 49.576 6.321 -92.825 1.00 80.31 217 ARG A N 1
ATOM 1676 C CA . ARG A 1 217 ? 48.895 6.805 -94.030 1.00 80.31 217 ARG A CA 1
ATOM 1677 C C . ARG A 1 217 ? 49.586 8.019 -94.652 1.00 80.31 217 ARG A C 1
ATOM 1679 O O . ARG A 1 217 ? 49.606 8.105 -95.873 1.00 80.31 217 ARG A O 1
ATOM 1686 N N . SER A 1 218 ? 50.180 8.909 -93.856 1.00 76.94 218 SER A N 1
ATOM 1687 C CA . SER A 1 218 ? 50.999 10.018 -94.366 1.00 76.94 218 SER A CA 1
ATOM 1688 C C . SER A 1 218 ? 52.318 9.544 -94.977 1.00 76.94 218 SER A C 1
ATOM 1690 O O . SER A 1 218 ? 52.805 10.163 -95.909 1.00 76.94 218 SER A O 1
ATOM 1692 N N . ILE A 1 219 ? 52.888 8.433 -94.495 1.00 72.69 219 ILE A N 1
ATOM 1693 C CA . ILE A 1 219 ? 54.097 7.833 -95.090 1.00 72.69 219 ILE A CA 1
ATOM 1694 C C . ILE A 1 219 ? 53.797 7.213 -96.471 1.00 72.69 219 ILE A C 1
ATOM 1696 O O . ILE A 1 219 ? 54.687 7.132 -97.312 1.00 72.69 219 ILE A O 1
ATOM 1700 N N . TRP A 1 220 ? 52.549 6.806 -96.724 1.00 59.91 220 TRP A N 1
ATOM 1701 C CA . TRP A 1 220 ? 52.120 6.157 -97.972 1.00 59.91 220 TRP A CA 1
ATOM 1702 C C . TRP A 1 220 ? 51.423 7.082 -98.982 1.00 59.91 220 TRP A C 1
ATOM 1704 O O . TRP A 1 220 ? 50.986 6.602 -100.026 1.00 59.91 220 TRP A O 1
ATOM 1714 N N . ASN A 1 221 ? 51.307 8.382 -98.702 1.00 57.44 221 ASN A N 1
ATOM 1715 C CA . ASN A 1 221 ? 50.694 9.341 -99.620 1.00 57.44 221 ASN A CA 1
ATOM 1716 C C . ASN A 1 221 ? 51.581 10.601 -99.713 1.00 57.44 221 ASN A C 1
ATOM 1718 O O . ASN A 1 221 ? 51.437 11.475 -98.854 1.00 57.44 221 ASN A O 1
ATOM 1722 N N . PRO A 1 222 ? 52.543 10.654 -100.659 1.00 55.81 222 PRO A N 1
ATOM 1723 C CA . PRO A 1 222 ? 53.355 11.846 -100.911 1.00 55.81 222 PRO A CA 1
ATOM 1724 C C . PRO A 1 222 ? 52.537 13.003 -101.500 1.00 55.81 222 PRO A C 1
ATOM 1726 O O . PRO A 1 222 ? 51.543 12.735 -102.216 1.00 55.81 222 PRO A O 1
#

Foldseek 3Di:
DVVLVVVLVVLLVVLVVLLVVLLVQLVVLLPPPPNDPVSLVSSVVSLVVSVVSLVVSLVSLVVDDPVSSVVSVVVSVVSVVSSVVSVVSSVVVVVVNVVVVVVVVVPDPPPCPVVVVVVVVVVVVVVVVVVVVVVVVVVVVVVVVVVVVVVVVVVVVVVVVVVVVVVVVVVVVVVVVVVVVVVVVVVVVCVVVVVVVVVVVVVVVVVVVVVVVVVVVVVVDD

InterPro domains:
  IPR007705 Vesicle transport v-SNARE, N-terminal [PF05008] (9-89)
  IPR010989 SNARE [SSF47661] (14-90)
  IPR038407 Vesicle transport v-SNARE, N-terminal domain superfamily [G3DSA:1.20.58.400] (3-90)

Sequence (222 aa):
MSHANVNVSELFAEYEADFHRLLAEADEFLAASCASAAALGKADRRLTEADQAVKQMDLEVRALPPEARQKLQEKIKGFKASVSERRKQKEARNREVLLGDASASVLGKSADEHGRAEDMNQSMMDASRKLQEAKRTVLDSEQIGLDVMGDLRLQRETIERSRDNMGKVGQNYSMAGKTLEGMLARADQNRRMAPCHQSHMLLSTTGVIKLMFFSSRSIWNP

Radius of gyration: 46.01 Å; Cα contacts (8 Å, |Δi|>4): 73; chains: 1; bounding box: 88×21×150 Å

Solvent-accessible surface area (backbone atoms only — not comparable to full-atom values): 11899 Å² total; per-residue (Å²): 120,68,66,60,58,52,50,54,52,53,54,42,50,52,39,51,53,51,29,53,51,29,48,52,55,20,48,51,34,67,65,40,91,79,52,41,77,67,36,50,51,51,21,51,52,30,52,49,52,28,52,50,36,53,50,51,46,53,55,58,44,66,77,46,60,73,77,64,25,55,63,52,51,53,51,51,51,52,50,55,49,52,55,52,51,54,51,53,52,49,52,56,51,52,52,51,46,53,56,58,49,56,69,60,55,76,80,54,75,85,73,51,63,63,57,50,51,52,53,52,50,51,52,48,54,50,51,51,50,51,50,54,51,50,52,51,53,50,52,54,49,49,53,52,50,53,50,52,55,51,49,53,51,53,50,48,52,51,52,53,52,49,51,54,49,50,53,51,51,53,52,52,49,54,52,52,50,53,51,49,52,53,51,51,53,50,50,52,49,51,65,56,47,54,58,52,54,54,53,51,55,53,54,52,53,53,50,52,52,52,50,51,52,50,53,54,51,54,73,74,53,131

Mean predicted aligned error: 17.39 Å

pLDDT: mean 85.56, std 12.73, range [44.62, 97.88]

Organism: NCBI:txid2562237